Protein AF-A0A6C0LNZ7-F1 (afdb_monomer_lite)

Structure (mmCIF, N/CA/C/O backbone):
data_AF-A0A6C0LNZ7-F1
#
_entry.id   AF-A0A6C0LNZ7-F1
#
loop_
_atom_site.group_PDB
_atom_site.id
_atom_site.type_symbol
_atom_site.label_atom_id
_atom_site.label_alt_id
_atom_site.label_comp_id
_atom_site.label_asym_id
_atom_site.label_entity_id
_atom_site.label_seq_id
_atom_site.pdbx_PDB_ins_code
_atom_site.Cartn_x
_atom_site.Cartn_y
_atom_site.Cartn_z
_atom_site.occupancy
_atom_site.B_iso_or_equiv
_atom_site.auth_seq_id
_atom_site.auth_comp_id
_atom_site.auth_asym_id
_atom_site.auth_atom_id
_atom_site.pdbx_PDB_model_num
ATOM 1 N N . MET A 1 1 ? 29.860 2.635 16.851 1.00 40.69 1 MET A N 1
ATOM 2 C CA . MET A 1 1 ? 29.612 1.356 17.549 1.00 40.69 1 MET A CA 1
ATOM 3 C C . MET A 1 1 ? 29.656 0.264 16.497 1.00 40.69 1 MET A C 1
ATOM 5 O O . MET A 1 1 ? 28.764 0.202 15.663 1.00 40.69 1 MET A O 1
ATOM 9 N N . GLY A 1 2 ? 30.782 -0.449 16.428 1.00 38.72 2 GLY A N 1
ATOM 10 C CA . GLY A 1 2 ? 31.048 -1.457 15.403 1.00 38.72 2 GLY A CA 1
ATOM 11 C C . GLY A 1 2 ? 30.215 -2.707 15.650 1.00 38.72 2 GLY A C 1
ATOM 12 O O . GLY A 1 2 ? 30.191 -3.224 16.764 1.00 38.72 2 GLY A O 1
ATOM 13 N N . ASN A 1 3 ? 29.514 -3.162 14.616 1.00 45.47 3 ASN A N 1
ATOM 14 C CA . ASN A 1 3 ? 28.741 -4.391 14.662 1.00 45.47 3 ASN A CA 1
ATOM 15 C C . ASN A 1 3 ? 29.719 -5.554 14.463 1.00 45.47 3 ASN A C 1
ATOM 17 O O . ASN A 1 3 ? 30.291 -5.710 13.384 1.00 45.47 3 ASN A O 1
ATOM 21 N N . ALA A 1 4 ? 29.970 -6.319 15.523 1.00 42.69 4 ALA A N 1
ATOM 22 C CA . ALA A 1 4 ? 30.803 -7.508 15.460 1.00 42.69 4 ALA A CA 1
ATOM 23 C C . ALA A 1 4 ? 30.117 -8.537 14.552 1.00 42.69 4 ALA A C 1
ATOM 25 O O . ALA A 1 4 ? 29.087 -9.110 14.910 1.00 42.69 4 ALA A O 1
ATOM 26 N N . GLN A 1 5 ? 30.674 -8.764 13.360 1.00 42.78 5 GLN A N 1
ATOM 27 C CA . GLN A 1 5 ? 30.287 -9.903 12.541 1.00 42.78 5 GLN A CA 1
ATOM 28 C C . GLN A 1 5 ? 30.723 -11.175 13.270 1.00 42.78 5 GLN A C 1
ATOM 30 O O . GLN A 1 5 ? 31.896 -11.539 13.296 1.00 42.78 5 GLN A O 1
ATOM 35 N N . SER A 1 6 ? 29.752 -11.829 13.905 1.00 47.62 6 SER A N 1
ATOM 36 C CA . SER A 1 6 ? 29.885 -13.189 14.405 1.00 47.62 6 SER A CA 1
ATOM 37 C C . SER A 1 6 ? 30.147 -14.101 13.205 1.00 47.62 6 SER A C 1
ATOM 39 O O . SER A 1 6 ? 29.240 -14.424 12.438 1.00 47.62 6 SER A O 1
ATOM 41 N N . SER A 1 7 ? 31.419 -14.447 13.010 1.00 51.47 7 SER A N 1
ATOM 42 C CA . SER A 1 7 ? 31.885 -15.455 12.061 1.00 51.47 7 SER A CA 1
ATOM 43 C C . SER A 1 7 ? 31.286 -16.805 12.456 1.00 51.47 7 SER A C 1
ATOM 45 O O . SER A 1 7 ? 31.873 -17.552 13.240 1.00 51.47 7 SER A O 1
ATOM 47 N N . LYS A 1 8 ? 30.100 -17.120 11.930 1.00 55.56 8 LYS A N 1
ATOM 48 C CA . LYS A 1 8 ? 29.610 -18.497 11.898 1.00 55.56 8 LYS A CA 1
ATOM 49 C C . LYS A 1 8 ? 30.507 -19.271 10.941 1.00 55.56 8 LYS A C 1
ATOM 51 O O . LYS A 1 8 ? 30.540 -18.984 9.748 1.00 55.56 8 LYS A O 1
ATOM 56 N N . THR A 1 9 ? 31.260 -20.214 11.492 1.00 57.62 9 THR A N 1
ATOM 57 C CA . THR A 1 9 ? 32.083 -21.166 10.750 1.00 57.62 9 THR A CA 1
ATOM 58 C C . THR A 1 9 ? 31.209 -21.866 9.708 1.00 57.62 9 THR A C 1
ATOM 60 O O . THR A 1 9 ? 30.176 -22.433 10.064 1.00 57.62 9 THR A O 1
ATOM 63 N N . ALA A 1 10 ? 31.592 -21.757 8.432 1.00 53.91 10 ALA A N 1
ATOM 64 C CA . ALA A 1 10 ? 30.854 -22.303 7.297 1.00 53.91 10 ALA A CA 1
ATOM 65 C C . ALA A 1 10 ? 30.618 -23.806 7.489 1.00 53.91 10 ALA A C 1
ATOM 67 O O . ALA A 1 10 ? 31.555 -24.564 7.762 1.00 53.91 10 ALA A O 1
ATOM 68 N N . ALA A 1 11 ? 29.360 -24.226 7.387 1.00 61.03 11 ALA A N 1
ATOM 69 C CA . ALA A 1 11 ? 29.011 -25.634 7.466 1.00 61.03 11 ALA A CA 1
ATOM 70 C C . ALA A 1 11 ? 29.403 -26.318 6.147 1.00 61.03 11 ALA A C 1
ATOM 72 O O . ALA A 1 11 ? 29.347 -25.716 5.074 1.00 61.03 11 ALA A O 1
ATOM 73 N N . SER A 1 12 ? 29.813 -27.586 6.227 1.00 56.28 12 SER A N 1
ATOM 74 C CA . SER A 1 12 ? 30.133 -28.420 5.063 1.00 56.28 12 SER A CA 1
ATOM 75 C C . SER A 1 12 ? 28.929 -28.459 4.109 1.00 56.28 12 SER A C 1
ATOM 77 O O . SER A 1 12 ? 27.919 -29.088 4.420 1.00 56.28 12 SER A O 1
ATOM 79 N N . GLY A 1 13 ? 29.006 -27.717 2.999 1.00 68.94 13 GLY A N 1
ATOM 80 C CA . GLY A 1 13 ? 27.891 -27.480 2.070 1.00 68.94 13 GLY A CA 1
ATOM 81 C C . GLY A 1 13 ? 27.729 -26.024 1.608 1.00 68.94 13 GLY A C 1
ATOM 82 O O . GLY A 1 13 ? 26.942 -25.757 0.701 1.00 68.94 13 GLY A O 1
ATOM 83 N N . ASP A 1 14 ? 28.472 -25.080 2.187 1.00 70.06 14 ASP A N 1
ATOM 84 C CA . ASP A 1 14 ? 28.453 -23.682 1.752 1.00 70.06 14 ASP A CA 1
ATOM 85 C C . ASP A 1 14 ? 29.252 -23.471 0.457 1.00 70.06 14 ASP A C 1
ATOM 87 O O . ASP A 1 14 ? 30.480 -23.568 0.429 1.00 70.06 14 ASP A O 1
ATOM 91 N N . ILE A 1 15 ? 28.549 -23.140 -0.631 1.00 76.19 15 ILE A N 1
ATOM 92 C CA . ILE A 1 15 ? 29.175 -22.674 -1.871 1.00 76.19 15 ILE A CA 1
ATOM 93 C C . ILE A 1 15 ? 29.462 -21.180 -1.704 1.00 76.19 15 ILE A C 1
ATOM 95 O O . ILE A 1 15 ? 28.544 -20.364 -1.587 1.00 76.19 15 ILE A O 1
ATOM 99 N N . VAL A 1 16 ? 30.747 -20.827 -1.686 1.00 78.06 16 VAL A N 1
ATOM 100 C CA . VAL A 1 16 ? 31.218 -19.441 -1.603 1.00 78.06 16 VAL A CA 1
ATOM 101 C C . VAL A 1 16 ? 31.844 -19.053 -2.938 1.00 78.06 16 VAL A C 1
ATOM 103 O O . VAL A 1 16 ? 32.860 -19.618 -3.337 1.00 78.06 16 VAL A O 1
ATOM 106 N N . ILE A 1 17 ? 31.254 -18.076 -3.627 1.00 78.38 17 ILE A N 1
ATOM 107 C CA . ILE A 1 17 ? 31.792 -17.517 -4.876 1.00 78.38 17 ILE A CA 1
ATOM 108 C C . ILE A 1 17 ? 32.116 -16.048 -4.614 1.00 78.38 17 ILE A C 1
ATOM 110 O O . ILE A 1 17 ? 31.263 -15.300 -4.144 1.00 78.38 17 ILE A O 1
ATOM 114 N N . LEU A 1 18 ? 33.361 -15.638 -4.883 1.00 80.12 18 LEU A N 1
ATOM 115 C CA . LEU A 1 18 ? 33.844 -14.262 -4.671 1.00 80.12 18 LEU A CA 1
ATOM 116 C C . LEU A 1 18 ? 33.610 -13.728 -3.240 1.00 80.12 18 LEU A C 1
ATOM 118 O O . LEU A 1 18 ? 33.331 -12.550 -3.042 1.00 80.12 18 LEU A O 1
ATOM 122 N N . GLY A 1 19 ? 33.710 -14.601 -2.232 1.00 75.94 19 GLY A N 1
ATOM 123 C CA . GLY A 1 19 ? 33.512 -14.234 -0.824 1.00 75.94 19 GLY A CA 1
ATOM 124 C C . GLY A 1 19 ? 32.047 -14.089 -0.395 1.00 75.94 19 GLY A C 1
ATOM 125 O O . GLY A 1 19 ? 31.790 -13.728 0.751 1.00 75.94 19 GLY A O 1
ATOM 126 N N . VAL A 1 20 ? 31.088 -14.397 -1.274 1.00 78.44 20 VAL A N 1
ATOM 127 C CA . VAL A 1 20 ? 29.653 -14.394 -0.963 1.00 78.44 20 VAL A CA 1
ATOM 128 C C . VAL A 1 20 ? 29.173 -15.827 -0.750 1.00 78.44 20 VAL A C 1
ATOM 130 O O . VAL A 1 20 ? 29.345 -16.676 -1.624 1.00 78.44 20 VAL A O 1
ATOM 133 N N . ASN A 1 21 ? 28.555 -16.101 0.402 1.00 82.31 21 ASN A N 1
ATOM 134 C CA . ASN A 1 21 ? 27.925 -17.390 0.689 1.00 82.31 21 ASN A CA 1
ATOM 135 C C . ASN A 1 21 ? 26.539 -17.450 0.025 1.00 82.31 21 ASN A C 1
ATOM 137 O O . ASN A 1 21 ? 25.606 -16.785 0.487 1.00 82.31 21 ASN A O 1
ATOM 141 N N . LEU A 1 22 ? 26.398 -18.266 -1.027 1.00 81.44 22 LEU A N 1
ATOM 142 C CA . LEU A 1 22 ? 25.166 -18.365 -1.818 1.00 81.44 22 LEU A CA 1
ATOM 143 C C . LEU A 1 22 ? 23.956 -18.880 -1.022 1.00 81.44 22 LEU A C 1
ATOM 145 O O . LEU A 1 22 ? 22.824 -18.555 -1.375 1.00 81.44 22 LEU A O 1
ATOM 149 N N . ASN A 1 23 ? 24.156 -19.618 0.071 1.00 79.50 23 ASN A N 1
ATOM 150 C CA . ASN A 1 23 ? 23.053 -20.107 0.907 1.00 79.50 23 ASN A CA 1
ATOM 151 C C . ASN A 1 23 ? 22.395 -18.986 1.728 1.00 79.50 23 ASN A C 1
ATOM 153 O O . ASN A 1 23 ? 21.259 -19.126 2.172 1.00 79.50 23 ASN A O 1
ATOM 157 N N . THR A 1 24 ? 23.094 -17.864 1.922 1.00 83.06 24 THR A N 1
ATOM 158 C CA . THR A 1 24 ? 22.599 -16.712 2.701 1.00 83.06 24 THR A CA 1
ATOM 159 C C . THR A 1 24 ? 22.024 -15.591 1.837 1.00 83.06 24 THR A C 1
ATOM 161 O O . THR A 1 24 ? 21.498 -14.607 2.359 1.00 83.06 24 THR A O 1
ATOM 164 N N . VAL A 1 25 ? 22.119 -15.721 0.512 1.00 82.88 25 VAL A N 1
ATOM 165 C CA . VAL A 1 25 ? 21.685 -14.689 -0.430 1.00 82.88 25 VAL A CA 1
ATOM 166 C C . VAL A 1 25 ? 20.170 -14.730 -0.605 1.00 82.88 25 VAL A C 1
ATOM 168 O O . VAL A 1 25 ? 19.572 -15.777 -0.842 1.00 82.88 25 VAL A O 1
ATOM 171 N N . ASN A 1 26 ? 19.536 -13.558 -0.563 1.00 88.56 26 ASN A N 1
ATOM 172 C CA . ASN A 1 26 ? 18.144 -13.422 -0.966 1.00 88.56 26 ASN A CA 1
ATOM 173 C C . ASN A 1 26 ? 18.042 -13.467 -2.502 1.00 88.56 26 ASN A C 1
ATOM 175 O O . ASN A 1 26 ? 18.251 -12.460 -3.180 1.00 88.56 26 ASN A O 1
ATOM 179 N N . TYR A 1 27 ? 17.711 -14.633 -3.057 1.00 89.50 27 TYR A N 1
ATOM 180 C CA . TYR A 1 27 ? 17.596 -14.830 -4.507 1.00 89.50 27 TYR A CA 1
ATOM 181 C C . TYR A 1 27 ? 16.551 -13.924 -5.177 1.00 89.50 27 TYR A C 1
ATOM 183 O O . TYR A 1 27 ? 16.747 -13.528 -6.326 1.00 89.50 27 TYR A O 1
ATOM 191 N N . TRP A 1 28 ? 15.491 -13.520 -4.467 1.00 92.00 28 TRP A N 1
ATOM 192 C CA . TRP A 1 28 ? 14.518 -12.554 -4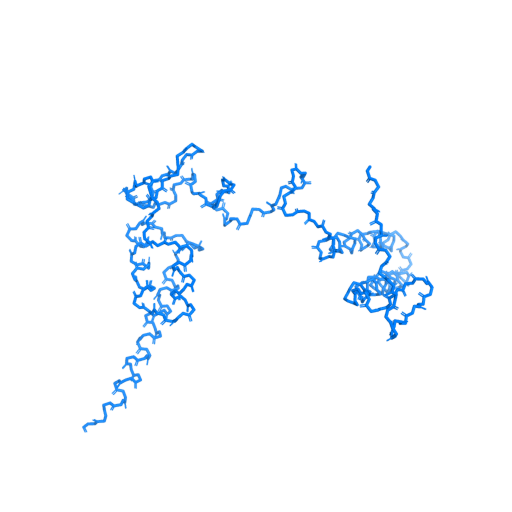.992 1.00 92.00 28 TRP A CA 1
ATOM 193 C C . TRP A 1 28 ? 15.137 -11.178 -5.225 1.00 92.00 28 TRP A C 1
ATOM 195 O O . TRP A 1 28 ? 14.828 -10.520 -6.218 1.00 92.00 28 TRP A O 1
ATOM 205 N N . TYR A 1 29 ? 16.053 -10.764 -4.350 1.00 88.69 29 TYR A N 1
ATOM 206 C CA . TYR A 1 29 ? 16.791 -9.516 -4.518 1.00 88.69 29 TYR A CA 1
ATOM 207 C C . TYR A 1 29 ? 17.762 -9.588 -5.705 1.00 88.69 29 TYR A C 1
ATOM 209 O O . TYR A 1 29 ? 17.849 -8.650 -6.495 1.00 88.69 29 TYR A O 1
ATOM 217 N N . VAL A 1 30 ? 18.443 -10.723 -5.890 1.00 91.25 30 VAL A N 1
ATOM 218 C CA . VAL A 1 30 ? 19.316 -10.939 -7.058 1.00 91.25 30 VAL A CA 1
ATOM 219 C C . VAL A 1 30 ? 18.512 -10.874 -8.356 1.00 91.25 30 VAL A C 1
ATOM 221 O O . VAL A 1 30 ? 18.897 -10.161 -9.284 1.00 91.25 30 VAL A O 1
ATOM 224 N N . PHE A 1 31 ? 17.368 -11.560 -8.409 1.00 95.19 31 PHE A N 1
ATOM 225 C CA . PHE A 1 31 ? 16.460 -11.497 -9.552 1.00 95.19 31 PHE A CA 1
ATOM 226 C C . PHE A 1 31 ? 16.001 -10.059 -9.832 1.00 95.19 31 PHE A C 1
ATOM 228 O O . PHE A 1 31 ? 16.030 -9.619 -10.980 1.00 95.19 31 PHE A O 1
ATOM 235 N N . TYR A 1 32 ? 15.652 -9.302 -8.788 1.00 95.38 32 TYR A N 1
ATOM 236 C CA . TYR A 1 32 ? 15.265 -7.897 -8.907 1.00 95.38 32 TYR A CA 1
ATOM 237 C C . TYR A 1 32 ? 16.365 -7.019 -9.523 1.00 95.38 32 TYR A C 1
ATOM 239 O O . TYR A 1 32 ? 16.072 -6.191 -10.389 1.00 95.38 32 TYR A O 1
ATOM 247 N N . ILE A 1 33 ? 17.630 -7.206 -9.127 1.00 94.12 33 ILE A N 1
ATOM 248 C CA . ILE A 1 33 ? 18.767 -6.475 -9.711 1.00 94.12 33 ILE A CA 1
ATOM 249 C C . ILE A 1 33 ? 18.902 -6.799 -11.202 1.00 94.12 33 ILE A C 1
ATOM 251 O O . ILE A 1 33 ? 19.003 -5.884 -12.021 1.00 94.12 33 ILE A O 1
ATOM 255 N N . LEU A 1 34 ? 18.871 -8.083 -11.566 1.00 96.69 34 LEU A N 1
ATOM 256 C CA . LEU A 1 34 ? 18.984 -8.508 -12.965 1.00 96.69 34 LEU A CA 1
ATOM 257 C C . LEU A 1 34 ? 17.832 -7.958 -13.813 1.00 96.69 34 LEU A C 1
ATOM 259 O O . LEU A 1 34 ? 18.061 -7.433 -14.903 1.00 96.69 34 LEU A O 1
ATOM 263 N N . PHE A 1 35 ? 16.610 -8.011 -13.285 1.00 96.62 35 PHE A N 1
ATOM 264 C CA . PHE A 1 35 ? 15.432 -7.430 -13.918 1.00 96.62 35 PHE A CA 1
ATOM 265 C C . PHE A 1 35 ? 15.567 -5.911 -14.094 1.00 96.62 35 PHE A C 1
ATOM 267 O O . PHE A 1 35 ? 15.306 -5.393 -15.177 1.00 96.62 35 PHE A O 1
ATOM 274 N N . SER A 1 36 ? 16.043 -5.198 -13.071 1.00 96.88 36 SER A N 1
ATOM 275 C CA . SER A 1 36 ? 16.254 -3.746 -13.129 1.00 96.88 36 SER A CA 1
ATOM 276 C C . SER A 1 36 ? 17.259 -3.361 -14.219 1.00 96.88 36 SER A C 1
ATOM 278 O O . SER A 1 36 ? 17.003 -2.437 -14.992 1.00 96.88 36 SER A O 1
ATOM 280 N N . ILE A 1 37 ? 18.371 -4.100 -14.334 1.00 96.00 37 ILE A N 1
ATOM 281 C CA . ILE A 1 37 ? 19.364 -3.907 -15.403 1.00 96.00 37 ILE A CA 1
ATOM 282 C C . ILE A 1 37 ? 18.724 -4.155 -16.771 1.00 96.00 37 ILE A C 1
ATOM 284 O O . ILE A 1 37 ? 18.892 -3.339 -17.676 1.00 96.00 37 ILE A O 1
ATOM 288 N N . ALA A 1 38 ? 17.963 -5.244 -16.920 1.00 97.50 38 ALA A N 1
ATOM 289 C CA . ALA A 1 38 ? 17.300 -5.581 -18.176 1.00 97.50 38 ALA A CA 1
ATOM 290 C C . ALA A 1 38 ? 16.292 -4.504 -18.609 1.00 97.50 38 ALA A C 1
ATOM 292 O O . ALA A 1 38 ? 16.264 -4.137 -19.783 1.00 97.50 38 ALA A O 1
ATOM 293 N N . VAL A 1 39 ? 15.509 -3.950 -17.678 1.00 97.25 39 VAL A N 1
ATOM 294 C CA . VAL A 1 39 ? 14.552 -2.872 -17.971 1.00 97.25 39 VAL A CA 1
ATOM 295 C C . VAL A 1 39 ? 15.273 -1.594 -18.393 1.00 97.25 39 VAL A C 1
ATOM 297 O O . VAL A 1 39 ? 14.949 -1.031 -19.438 1.00 97.25 39 VAL A O 1
ATOM 300 N N . VAL A 1 40 ? 16.272 -1.145 -17.626 1.00 97.31 40 VAL A N 1
ATOM 301 C CA . VAL A 1 40 ? 16.988 0.104 -17.929 1.00 97.31 40 VAL A CA 1
ATOM 302 C C . VAL A 1 40 ? 17.766 -0.023 -19.238 1.00 97.31 40 VAL A C 1
ATOM 304 O O . VAL A 1 40 ? 17.634 0.841 -20.107 1.00 97.31 40 VAL A O 1
ATOM 307 N N . ALA A 1 41 ? 18.538 -1.096 -19.419 1.00 96.12 41 ALA A N 1
ATOM 308 C CA . ALA A 1 41 ? 19.332 -1.309 -20.627 1.00 96.12 41 ALA A CA 1
ATOM 309 C C . ALA A 1 41 ? 18.448 -1.587 -21.850 1.00 96.12 41 ALA A C 1
ATOM 311 O O . ALA A 1 41 ? 18.660 -0.988 -22.902 1.00 96.12 41 ALA A O 1
ATOM 312 N N . GLY A 1 42 ? 17.430 -2.440 -21.709 1.00 95.12 42 GLY A N 1
ATOM 313 C CA . GLY A 1 42 ? 16.510 -2.796 -22.789 1.00 95.12 42 GLY A CA 1
ATOM 314 C C . GLY A 1 42 ? 15.678 -1.606 -23.262 1.00 95.12 42 GLY A C 1
ATOM 315 O O . GLY A 1 42 ? 15.617 -1.331 -24.462 1.00 95.12 42 GLY A O 1
ATOM 316 N N . GLY A 1 43 ? 15.107 -0.838 -22.331 1.00 94.06 43 GLY A N 1
ATOM 317 C CA . GLY A 1 43 ? 14.377 0.381 -22.670 1.00 94.06 43 GLY A CA 1
ATOM 318 C C . GLY A 1 43 ? 15.281 1.454 -23.277 1.00 94.06 43 GLY A C 1
ATOM 319 O O . GLY A 1 43 ? 14.921 2.068 -24.282 1.00 94.06 43 GLY A O 1
ATOM 320 N N . SER A 1 44 ? 16.498 1.623 -22.743 1.00 94.94 44 SER A N 1
ATOM 321 C CA . SER A 1 44 ? 17.471 2.571 -23.300 1.00 94.94 44 SER A CA 1
ATOM 322 C C . SER A 1 44 ? 17.912 2.180 -24.711 1.00 94.94 44 SER A C 1
ATOM 324 O O . SER A 1 44 ? 18.002 3.050 -25.574 1.00 94.94 44 SER A O 1
ATOM 326 N N . TYR A 1 45 ? 18.132 0.888 -24.976 1.00 94.31 45 TYR A N 1
ATOM 327 C CA . TYR A 1 45 ? 18.480 0.377 -26.304 1.00 94.31 45 TYR A CA 1
ATOM 328 C C . TYR A 1 45 ? 17.359 0.631 -27.319 1.00 94.31 45 TYR A C 1
ATOM 330 O O . TYR A 1 45 ? 17.616 1.144 -28.410 1.00 94.31 45 TYR A O 1
ATOM 338 N N . SER A 1 46 ? 16.105 0.366 -26.935 1.00 93.31 46 SER A N 1
ATOM 339 C CA . SER A 1 46 ? 14.943 0.636 -27.789 1.00 93.31 46 SER A CA 1
ATOM 340 C C . SER A 1 46 ? 14.764 2.125 -28.108 1.00 93.31 46 SER A C 1
ATOM 342 O O . SER A 1 46 ? 14.233 2.456 -29.164 1.00 93.31 46 SER A O 1
ATOM 344 N N . LEU A 1 47 ? 15.175 3.026 -27.211 1.00 91.69 47 LEU A N 1
ATOM 345 C CA . LEU A 1 47 ? 15.088 4.478 -27.412 1.00 91.69 47 LEU A CA 1
ATOM 346 C C . LEU A 1 47 ? 16.295 5.041 -28.169 1.00 91.69 47 LEU A C 1
ATOM 348 O O . LEU A 1 47 ? 16.161 6.015 -28.909 1.00 91.69 47 LEU A O 1
ATOM 352 N N . TYR A 1 48 ? 17.468 4.428 -28.013 1.00 89.19 48 TYR A N 1
ATOM 353 C CA . TYR A 1 48 ? 18.686 4.829 -28.711 1.00 89.19 48 TYR A CA 1
ATOM 354 C C . TYR A 1 48 ? 18.542 4.718 -30.236 1.00 89.19 48 TYR A C 1
ATOM 356 O O . TYR A 1 48 ? 19.000 5.605 -30.957 1.00 89.19 48 TYR A O 1
ATOM 364 N N . SER A 1 49 ? 17.823 3.703 -30.733 1.00 83.56 49 SER A N 1
ATOM 365 C CA . SER A 1 49 ? 17.555 3.545 -32.172 1.00 83.56 49 SER A CA 1
ATOM 366 C C . SER A 1 49 ? 16.742 4.698 -32.779 1.00 83.56 49 SER A C 1
ATOM 368 O O . SER A 1 49 ? 16.790 4.916 -33.986 1.00 83.56 49 SER A O 1
ATOM 370 N N . SER A 1 50 ? 16.040 5.480 -31.953 1.00 79.69 50 SER A N 1
ATOM 371 C CA . SER A 1 50 ? 15.177 6.585 -32.391 1.00 79.69 50 SER A CA 1
ATOM 372 C C . SER A 1 50 ? 15.915 7.925 -32.569 1.00 79.69 50 SER A C 1
ATOM 374 O O . SER A 1 50 ? 15.265 8.957 -32.718 1.00 79.69 50 SER A O 1
ATOM 376 N N . ALA A 1 51 ? 17.256 7.941 -32.518 1.00 79.06 51 ALA A N 1
ATOM 377 C CA . ALA A 1 51 ? 18.136 9.112 -32.699 1.00 79.06 51 ALA A CA 1
ATOM 378 C C . ALA A 1 51 ? 17.895 10.314 -31.753 1.00 79.06 51 ALA A C 1
ATOM 380 O O . ALA A 1 51 ? 18.535 11.357 -31.878 1.00 79.06 51 ALA A O 1
ATOM 381 N N . THR A 1 52 ? 17.020 10.185 -30.755 1.00 85.75 52 THR A N 1
ATOM 382 C CA . THR A 1 52 ? 16.732 11.242 -29.778 1.00 85.75 52 THR A CA 1
ATOM 383 C C . THR A 1 52 ? 17.472 10.993 -28.466 1.00 85.75 52 THR A C 1
ATOM 385 O O . THR A 1 52 ? 16.880 10.515 -27.497 1.00 85.75 52 THR A O 1
ATOM 388 N N . LEU A 1 53 ? 18.758 11.357 -28.418 1.00 90.38 53 LEU A N 1
ATOM 389 C CA . LEU A 1 53 ? 19.637 11.156 -27.253 1.00 90.38 53 LEU A CA 1
ATOM 390 C C . LEU A 1 53 ? 19.022 11.677 -25.937 1.00 90.38 53 LEU A C 1
ATOM 392 O O . LEU A 1 53 ? 19.083 11.008 -24.907 1.00 90.38 53 LEU A O 1
ATOM 396 N N . GLY A 1 54 ? 18.372 12.846 -25.980 1.00 91.56 54 GLY A N 1
ATOM 397 C CA . GLY A 1 54 ? 17.758 13.460 -24.798 1.00 91.56 54 GLY A CA 1
ATOM 398 C C . GLY A 1 54 ? 16.669 12.596 -24.150 1.00 91.56 54 GLY A C 1
ATOM 399 O O . GLY A 1 54 ? 16.612 12.501 -22.927 1.00 91.56 54 GLY A O 1
ATOM 400 N N . LYS A 1 55 ? 15.847 11.902 -24.950 1.00 92.00 55 LYS A N 1
ATOM 401 C CA . LYS A 1 55 ? 14.785 11.025 -24.425 1.00 92.00 55 LYS A CA 1
ATOM 402 C C . LYS A 1 55 ? 15.369 9.791 -23.742 1.00 92.00 55 LYS A C 1
ATOM 404 O O . LYS A 1 55 ? 14.883 9.404 -22.683 1.00 92.00 55 LYS A O 1
ATOM 409 N N . THR A 1 56 ? 16.428 9.216 -24.309 1.00 94.19 56 THR A N 1
ATOM 410 C CA . THR A 1 56 ? 17.118 8.055 -23.733 1.00 94.19 56 THR A CA 1
ATOM 411 C C . THR A 1 56 ? 17.726 8.385 -22.373 1.00 94.19 56 THR A C 1
ATOM 413 O O . THR A 1 56 ? 17.569 7.606 -21.438 1.00 94.19 56 THR A O 1
ATOM 416 N N . ILE A 1 57 ? 18.357 9.557 -22.227 1.00 94.69 57 ILE A N 1
ATOM 417 C CA . ILE A 1 57 ? 18.953 9.988 -20.950 1.00 94.69 57 ILE A CA 1
ATOM 418 C C . ILE A 1 57 ? 17.871 10.185 -19.883 1.00 94.69 57 ILE A C 1
ATOM 420 O O . ILE A 1 57 ? 17.994 9.654 -18.779 1.00 94.69 57 ILE A O 1
ATOM 424 N N . ILE A 1 58 ? 16.793 10.906 -20.214 1.00 96.19 58 ILE A N 1
ATOM 425 C CA . ILE A 1 58 ? 15.680 11.146 -19.282 1.00 96.19 58 ILE A CA 1
ATOM 426 C C . ILE A 1 58 ? 15.044 9.818 -18.853 1.00 96.19 58 ILE A C 1
ATOM 428 O O . ILE A 1 58 ? 14.797 9.611 -17.664 1.00 96.19 58 ILE A O 1
ATOM 432 N N . TYR A 1 59 ? 14.834 8.898 -19.799 1.00 96.00 59 TYR A N 1
ATOM 433 C CA . TYR A 1 59 ? 14.322 7.563 -19.507 1.00 96.00 59 TYR A CA 1
ATOM 434 C C . TYR A 1 59 ? 15.252 6.781 -18.575 1.00 96.00 59 TYR A C 1
ATOM 436 O O . TYR A 1 59 ? 14.792 6.268 -17.559 1.00 96.00 59 TYR A O 1
ATOM 444 N N . ALA A 1 60 ? 16.550 6.710 -18.882 1.00 95.94 60 ALA A N 1
ATOM 445 C CA . ALA A 1 60 ? 17.508 5.930 -18.104 1.00 95.94 60 ALA A CA 1
ATOM 446 C C . ALA A 1 60 ? 17.595 6.419 -16.650 1.00 95.94 60 ALA A C 1
ATOM 448 O O . ALA A 1 60 ? 17.571 5.604 -15.724 1.00 95.94 60 ALA A O 1
ATOM 449 N N . VAL A 1 61 ? 17.632 7.740 -16.438 1.00 96.94 61 VAL A N 1
ATOM 450 C CA . VAL A 1 61 ? 17.639 8.340 -15.094 1.00 96.94 61 VAL A CA 1
ATOM 451 C C . VAL A 1 61 ? 16.317 8.069 -14.372 1.00 96.94 61 VAL A C 1
ATOM 453 O O . VAL A 1 61 ? 16.330 7.589 -13.239 1.00 96.94 61 VAL A O 1
ATOM 456 N N . GLY A 1 62 ? 15.178 8.314 -15.025 1.00 96.88 62 GLY A N 1
ATOM 457 C CA . GLY A 1 62 ? 13.856 8.108 -14.427 1.00 96.88 62 GLY A CA 1
ATOM 458 C C . GLY A 1 62 ? 13.596 6.649 -14.048 1.00 96.88 62 GLY A C 1
ATOM 459 O O . GLY A 1 62 ? 13.209 6.362 -12.917 1.00 96.88 62 GLY A O 1
ATOM 460 N N . ALA A 1 63 ? 13.878 5.716 -14.958 1.00 96.94 63 ALA A N 1
ATOM 461 C CA . ALA A 1 63 ? 13.735 4.284 -14.713 1.00 96.94 63 ALA A CA 1
ATOM 462 C C . ALA A 1 63 ? 14.662 3.808 -13.584 1.00 96.94 63 ALA A C 1
ATOM 464 O O . ALA A 1 63 ? 14.225 3.052 -12.717 1.00 96.94 63 ALA A O 1
ATOM 465 N N . SER A 1 64 ? 15.906 4.298 -13.535 1.00 95.38 64 SER A N 1
ATOM 466 C CA . SER A 1 64 ? 16.841 3.969 -12.451 1.00 95.38 64 SER A CA 1
ATOM 467 C C . SER A 1 64 ? 16.330 4.453 -11.092 1.00 95.38 64 SER A C 1
ATOM 469 O O . SER A 1 64 ? 16.357 3.690 -10.130 1.00 95.38 64 SER A O 1
ATOM 471 N N . LEU A 1 65 ? 15.810 5.684 -11.003 1.00 95.62 65 LEU A N 1
ATOM 472 C CA . LEU A 1 65 ? 15.244 6.215 -9.756 1.00 95.62 65 LEU A CA 1
ATOM 473 C C . LEU A 1 65 ? 14.039 5.399 -9.276 1.00 95.62 65 LEU A C 1
ATOM 475 O O . LEU A 1 65 ? 13.953 5.082 -8.090 1.00 95.62 65 LEU A O 1
ATOM 479 N N . VAL A 1 66 ? 13.143 5.014 -10.190 1.00 96.50 66 VAL A N 1
ATOM 480 C CA . VAL A 1 66 ? 11.990 4.158 -9.874 1.00 96.50 66 VAL A CA 1
ATOM 481 C C . VAL A 1 66 ? 12.454 2.794 -9.352 1.00 96.50 66 VAL A C 1
ATOM 483 O O . VAL A 1 66 ? 11.991 2.357 -8.298 1.00 96.50 66 VAL A O 1
ATOM 486 N N . MET A 1 67 ? 13.415 2.149 -10.022 1.00 96.19 67 MET A N 1
ATOM 487 C CA . MET A 1 67 ? 13.950 0.854 -9.578 1.00 96.19 67 MET A CA 1
ATOM 488 C C . MET A 1 67 ? 14.697 0.956 -8.240 1.00 96.19 67 MET A C 1
ATOM 490 O O . MET A 1 67 ? 14.597 0.063 -7.400 1.00 96.19 67 MET A O 1
ATOM 494 N N . VAL A 1 68 ? 15.409 2.048 -7.969 1.00 91.25 68 VAL A N 1
ATOM 495 C CA . VAL A 1 68 ? 16.035 2.255 -6.653 1.00 91.25 68 VAL A CA 1
ATOM 496 C C . VAL A 1 68 ? 14.967 2.424 -5.568 1.00 91.25 68 VAL A C 1
ATOM 498 O O . VAL A 1 68 ? 15.044 1.774 -4.525 1.00 91.25 68 VAL A O 1
ATOM 501 N N . PHE A 1 69 ? 13.936 3.235 -5.821 1.00 90.88 69 PHE A N 1
ATOM 502 C CA . PHE A 1 69 ? 12.850 3.474 -4.871 1.00 90.88 69 PHE A CA 1
ATOM 503 C C . PHE A 1 69 ? 12.102 2.187 -4.498 1.00 90.88 69 PHE A C 1
ATOM 505 O O . PHE A 1 69 ? 11.989 1.858 -3.314 1.00 90.88 69 PHE A O 1
ATOM 512 N N . PHE A 1 70 ? 11.641 1.420 -5.490 1.00 90.81 70 PHE A N 1
ATOM 513 C CA . PHE A 1 70 ? 10.933 0.161 -5.231 1.00 90.81 70 PHE A CA 1
ATOM 514 C C . PHE A 1 70 ? 11.850 -0.919 -4.643 1.00 90.81 70 PHE A C 1
ATOM 516 O O . PHE A 1 70 ? 11.412 -1.693 -3.790 1.00 90.81 70 PHE A O 1
ATOM 523 N N . GLY A 1 71 ? 13.138 -0.914 -4.996 1.00 90.81 71 GLY A N 1
ATOM 524 C CA . GLY A 1 71 ? 14.133 -1.809 -4.409 1.00 90.81 71 GLY A CA 1
ATOM 525 C C . GLY A 1 71 ? 14.281 -1.584 -2.905 1.00 90.81 71 GLY A C 1
ATOM 526 O O . GLY A 1 71 ? 14.194 -2.532 -2.125 1.00 90.81 71 GLY A O 1
ATOM 527 N N . MET A 1 72 ? 14.407 -0.323 -2.479 1.00 84.69 72 MET A N 1
ATOM 528 C CA . MET A 1 72 ? 14.419 0.036 -1.056 1.00 84.69 72 MET A CA 1
ATOM 529 C C . MET A 1 72 ? 13.089 -0.291 -0.369 1.00 84.69 72 MET A C 1
ATOM 531 O O . MET A 1 72 ? 13.086 -0.734 0.775 1.00 84.69 72 MET A O 1
ATOM 535 N N . ARG A 1 73 ? 11.954 -0.114 -1.055 1.00 84.06 73 ARG A N 1
ATOM 536 C CA . ARG A 1 73 ? 10.623 -0.390 -0.494 1.00 84.06 73 ARG A CA 1
ATOM 537 C C . ARG A 1 73 ? 10.368 -1.872 -0.209 1.00 84.06 73 ARG A C 1
ATOM 539 O O . ARG A 1 73 ? 9.627 -2.169 0.733 1.00 84.06 73 ARG A O 1
ATOM 546 N N . TRP A 1 74 ? 10.902 -2.771 -1.034 1.00 86.38 74 TRP A N 1
ATOM 547 C CA . TRP A 1 74 ? 10.668 -4.217 -0.922 1.00 86.38 74 TRP A CA 1
ATOM 548 C C . TRP A 1 74 ? 11.781 -4.969 -0.201 1.00 86.38 74 TRP A C 1
ATOM 550 O O . TRP A 1 74 ? 11.491 -5.906 0.537 1.00 86.38 74 TRP A O 1
ATOM 560 N N . PHE A 1 75 ? 13.035 -4.571 -0.407 1.00 87.81 75 PHE A N 1
ATOM 561 C CA . PHE A 1 75 ? 14.203 -5.279 0.127 1.00 87.81 75 PHE A CA 1
ATOM 562 C C . PHE A 1 75 ? 14.995 -4.451 1.140 1.00 87.81 75 PHE A C 1
ATOM 564 O O . PHE A 1 75 ? 15.898 -4.974 1.792 1.00 87.81 75 PHE A O 1
ATOM 571 N N . GLY A 1 76 ? 14.683 -3.161 1.276 1.00 78.81 76 GLY A N 1
ATOM 572 C CA . GLY A 1 76 ? 15.287 -2.312 2.289 1.00 78.81 76 GLY A CA 1
ATOM 573 C C . GLY A 1 76 ? 14.780 -2.675 3.677 1.00 78.81 76 GLY A C 1
ATOM 574 O O . GLY A 1 76 ? 13.605 -2.975 3.884 1.00 78.81 76 GLY A O 1
ATOM 575 N N . ASN A 1 77 ? 15.683 -2.608 4.648 1.00 73.75 77 ASN A N 1
ATOM 576 C CA . ASN A 1 77 ? 15.351 -2.784 6.052 1.00 73.75 77 ASN A CA 1
ATOM 577 C C . ASN A 1 77 ? 14.772 -1.462 6.580 1.00 73.75 77 ASN A C 1
ATOM 579 O O . ASN A 1 77 ? 15.450 -0.701 7.271 1.00 73.75 77 ASN A O 1
ATOM 583 N N . ILE A 1 78 ? 13.557 -1.126 6.133 1.00 63.22 78 ILE A N 1
ATOM 584 C CA . ILE A 1 78 ? 12.868 0.097 6.547 1.00 63.22 78 ILE A CA 1
ATOM 585 C C . ILE A 1 78 ? 12.411 -0.118 7.993 1.00 63.22 78 ILE A C 1
ATOM 587 O O . ILE A 1 78 ? 11.615 -1.025 8.239 1.00 63.22 78 ILE A O 1
ATOM 591 N N . PRO A 1 79 ? 12.892 0.683 8.960 1.00 62.53 79 PRO A N 1
ATOM 592 C CA . PRO A 1 79 ? 12.442 0.573 10.338 1.00 62.53 79 PRO A CA 1
ATOM 593 C C . PRO A 1 79 ? 10.924 0.767 10.402 1.00 62.53 79 PRO A C 1
ATOM 595 O O . PRO A 1 79 ? 10.417 1.785 9.934 1.00 62.53 79 PRO A O 1
ATOM 598 N N . GLU A 1 80 ? 10.201 -0.159 11.038 1.00 57.81 80 GLU A N 1
ATOM 599 C CA . GLU A 1 80 ? 8.748 -0.035 11.272 1.00 57.81 80 GLU A CA 1
ATOM 600 C C . GLU A 1 80 ? 8.387 1.227 12.077 1.00 57.81 80 GLU A C 1
ATOM 602 O O . GLU A 1 80 ? 7.251 1.697 12.058 1.00 57.81 80 GLU A O 1
ATOM 607 N N . LYS A 1 81 ? 9.374 1.804 12.774 1.00 53.09 81 LYS A N 1
ATOM 608 C CA . LYS A 1 81 ? 9.292 3.091 13.462 1.00 53.09 81 LYS A CA 1
ATOM 609 C C . LYS A 1 81 ? 10.426 3.987 12.991 1.00 53.09 81 LYS A C 1
ATOM 611 O O . LYS A 1 81 ? 11.514 3.998 13.560 1.00 53.09 81 LYS A O 1
ATOM 616 N N . SER A 1 82 ? 10.162 4.740 11.936 1.00 48.06 82 SER A N 1
ATOM 617 C CA . SER A 1 82 ? 11.009 5.843 11.506 1.00 48.06 82 SER A CA 1
ATOM 618 C C . SER A 1 82 ? 10.369 7.153 11.966 1.00 48.06 82 SER A C 1
ATOM 620 O O . SER A 1 82 ? 9.279 7.497 11.523 1.00 48.06 82 SER A O 1
ATOM 622 N N . ASN A 1 83 ? 11.060 7.910 12.825 1.00 53.94 83 ASN A N 1
ATOM 623 C CA . ASN A 1 83 ? 10.745 9.329 13.063 1.00 53.94 83 ASN A CA 1
ATOM 624 C C . ASN A 1 83 ? 11.149 10.214 11.863 1.00 53.94 83 ASN A C 1
ATOM 626 O O . ASN A 1 83 ? 11.047 11.437 11.931 1.00 53.94 83 ASN A O 1
ATOM 630 N N . VAL A 1 84 ? 11.662 9.611 10.786 1.00 53.28 84 VAL A N 1
ATOM 631 C CA . VAL A 1 84 ? 12.119 10.288 9.576 1.00 53.28 84 VAL A CA 1
ATOM 632 C C . VAL A 1 84 ? 11.049 10.163 8.504 1.00 53.28 84 VAL A C 1
ATOM 634 O O . VAL A 1 84 ? 10.541 9.078 8.225 1.00 53.28 84 VAL A O 1
ATOM 637 N N . TRP A 1 85 ? 10.720 11.316 7.938 1.00 46.16 85 TRP A N 1
ATOM 638 C CA . TRP A 1 85 ? 9.713 11.504 6.912 1.00 46.16 85 TRP A CA 1
ATOM 639 C C . TRP A 1 85 ? 10.048 10.723 5.616 1.00 46.16 85 TRP A C 1
ATOM 641 O O . TRP A 1 85 ? 11.220 10.674 5.237 1.00 46.16 85 TRP A O 1
ATOM 651 N N . PRO A 1 86 ? 9.047 10.161 4.907 1.00 48.66 86 PRO A N 1
ATOM 652 C CA . PRO A 1 86 ? 7.629 10.223 5.236 1.00 48.66 86 PRO A CA 1
ATOM 653 C C . PRO A 1 86 ? 7.314 9.312 6.428 1.00 48.66 86 PRO A C 1
ATOM 655 O O . PRO A 1 86 ? 7.841 8.199 6.495 1.00 48.66 86 PRO A O 1
ATOM 658 N N . PRO A 1 87 ? 6.490 9.781 7.388 1.00 51.31 87 PRO A N 1
ATOM 659 C CA . PRO A 1 87 ? 6.020 8.919 8.460 1.00 51.31 87 PRO A CA 1
ATOM 660 C C . PRO A 1 87 ? 5.390 7.687 7.823 1.00 51.31 87 PRO A C 1
ATOM 662 O O . PRO A 1 87 ? 4.855 7.779 6.713 1.00 51.31 87 PRO A O 1
ATOM 665 N N . THR A 1 88 ? 5.493 6.554 8.517 1.00 52.25 88 THR A N 1
ATOM 666 C CA . THR A 1 88 ? 4.729 5.336 8.241 1.00 52.25 88 THR A CA 1
ATOM 667 C C . THR A 1 88 ? 3.407 5.714 7.590 1.00 52.25 88 THR A C 1
ATOM 669 O O . THR A 1 88 ? 2.567 6.342 8.234 1.00 52.25 88 THR A O 1
ATOM 672 N N . ILE A 1 89 ? 3.293 5.434 6.282 1.00 50.91 89 ILE A N 1
ATOM 673 C CA . ILE A 1 89 ? 2.079 5.675 5.497 1.00 50.91 89 ILE A CA 1
ATOM 674 C C . ILE A 1 89 ? 0.929 5.198 6.367 1.00 50.91 89 ILE A C 1
ATOM 676 O O . ILE A 1 89 ? 0.978 4.055 6.820 1.00 50.91 89 ILE A O 1
ATOM 680 N N . ASN A 1 90 ? 0.009 6.115 6.677 1.00 51.31 90 ASN A N 1
ATOM 681 C CA . ASN A 1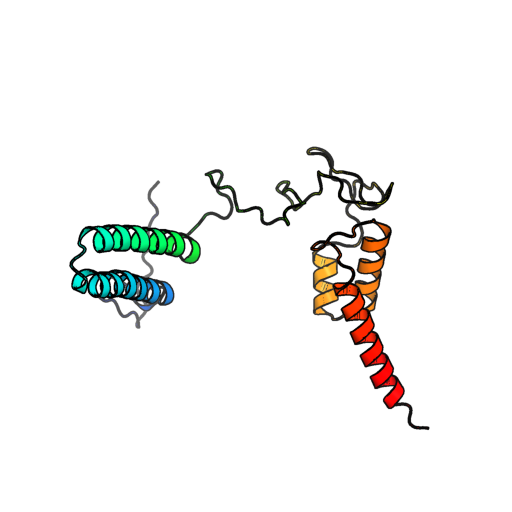 90 ? -1.060 5.943 7.650 1.00 51.31 90 ASN A CA 1
ATOM 682 C C . ASN A 1 90 ? -1.644 4.530 7.497 1.00 51.31 90 ASN A C 1
ATOM 684 O O . ASN A 1 90 ? -2.319 4.236 6.518 1.00 51.31 90 ASN A O 1
ATOM 688 N N . THR A 1 91 ? -1.291 3.616 8.404 1.00 60.62 91 THR A N 1
ATOM 689 C CA . THR A 1 91 ? -1.796 2.232 8.374 1.00 60.62 91 THR A CA 1
ATOM 690 C C . THR A 1 91 ? -3.265 2.184 8.768 1.00 60.62 91 THR A C 1
ATOM 692 O O . THR A 1 91 ? -3.933 1.168 8.595 1.00 60.62 91 THR A O 1
ATOM 695 N N . CYS A 1 92 ? -3.760 3.290 9.314 1.00 64.75 92 CYS A N 1
ATOM 696 C CA . CYS A 1 92 ? -5.156 3.514 9.572 1.00 64.75 92 CYS A CA 1
ATOM 697 C C . CYS A 1 92 ? -5.872 3.925 8.278 1.00 64.75 92 CYS A C 1
ATOM 699 O O . CYS A 1 92 ? -5.309 4.701 7.507 1.00 64.75 92 CYS A O 1
ATOM 701 N N . PRO A 1 93 ? -7.113 3.457 8.061 1.00 68.38 93 PRO A N 1
ATOM 702 C CA . PRO A 1 93 ? -7.993 4.009 7.035 1.00 68.38 93 PRO A CA 1
ATOM 703 C C . PRO A 1 93 ? -8.049 5.540 7.108 1.00 68.38 93 PRO A C 1
ATOM 705 O O . PRO A 1 93 ? -7.913 6.098 8.196 1.00 68.38 93 PRO A O 1
ATOM 708 N N . ASP A 1 94 ? -8.288 6.213 5.983 1.00 65.31 94 ASP A N 1
ATOM 709 C CA . ASP A 1 94 ? -8.090 7.667 5.823 1.00 65.31 94 ASP A CA 1
ATOM 710 C C . ASP A 1 94 ? -8.830 8.557 6.842 1.00 65.31 94 ASP A C 1
ATOM 712 O O . ASP A 1 94 ? -8.407 9.678 7.121 1.00 65.31 94 ASP A O 1
ATOM 716 N N . TYR A 1 95 ? -9.914 8.063 7.437 1.00 71.12 95 TYR A N 1
ATOM 717 C CA . TYR A 1 95 ? -10.720 8.761 8.445 1.00 71.12 95 TYR A CA 1
ATOM 718 C C . TYR A 1 95 ? -10.293 8.472 9.899 1.00 71.12 95 TYR A C 1
ATOM 720 O O . TYR A 1 95 ? -10.842 9.062 10.830 1.00 71.12 95 TYR A O 1
ATOM 728 N N . LEU A 1 96 ? -9.318 7.584 10.122 1.00 75.00 96 LEU A N 1
ATOM 729 C CA . LEU A 1 96 ? -8.754 7.275 11.437 1.00 75.00 96 LEU A CA 1
ATOM 730 C C . LEU A 1 96 ? -7.317 7.783 11.555 1.00 75.00 96 LEU A C 1
ATOM 732 O O . LEU A 1 96 ? -6.526 7.783 10.613 1.00 75.00 96 LEU A O 1
ATOM 736 N N . THR A 1 97 ? -6.956 8.188 12.768 1.00 79.62 97 THR A N 1
ATOM 737 C CA . THR A 1 97 ? -5.609 8.655 13.096 1.00 79.62 97 THR A CA 1
ATOM 738 C C . THR A 1 97 ? -4.934 7.680 14.048 1.00 79.62 97 THR A C 1
ATOM 740 O O . THR A 1 97 ? -5.510 7.281 15.060 1.00 79.62 97 THR A O 1
ATOM 743 N N . HIS A 1 98 ? -3.688 7.316 13.759 1.00 77.75 98 HIS A N 1
ATOM 744 C CA . HIS A 1 98 ? -2.910 6.461 14.648 1.00 77.75 98 HIS A CA 1
ATOM 745 C C . HIS A 1 98 ? -2.484 7.218 15.924 1.00 77.75 98 HIS A C 1
ATOM 747 O O . HIS A 1 98 ? -1.805 8.241 15.838 1.00 77.75 98 HIS A O 1
ATOM 753 N N . ASN A 1 99 ? -2.827 6.706 17.113 1.00 73.62 99 ASN A N 1
ATOM 754 C CA . ASN A 1 99 ? -2.435 7.279 18.418 1.00 73.62 99 ASN A CA 1
ATOM 755 C C . ASN A 1 99 ? -1.276 6.519 19.103 1.00 73.62 99 ASN A C 1
ATOM 757 O O . ASN A 1 99 ? -1.131 6.515 20.321 1.00 73.62 99 ASN A O 1
ATOM 761 N N . GLY A 1 100 ? -0.475 5.773 18.343 1.00 70.56 100 GLY A N 1
ATOM 762 C CA . GLY A 1 100 ? 0.634 4.975 18.886 1.00 70.56 100 GLY A CA 1
ATOM 763 C C . GLY A 1 100 ? 0.224 3.592 19.404 1.00 70.56 100 GLY A C 1
ATOM 764 O O . GLY A 1 100 ? 1.033 2.671 19.335 1.00 70.56 100 GLY A O 1
ATOM 765 N N . THR A 1 101 ? -1.021 3.428 19.858 1.00 68.00 101 THR A N 1
ATOM 766 C CA . THR A 1 101 ? -1.599 2.141 20.296 1.00 68.00 101 THR A CA 1
ATOM 767 C C . THR A 1 101 ? -2.559 1.524 19.279 1.00 68.00 101 THR A C 1
ATOM 769 O O . THR A 1 101 ? -2.804 0.322 19.320 1.00 68.00 101 THR A O 1
ATOM 772 N N . GLY A 1 102 ? -3.099 2.329 18.366 1.00 71.69 102 GLY A N 1
ATOM 773 C CA . GLY A 1 102 ? -4.045 1.894 17.349 1.00 71.69 102 GLY A CA 1
ATOM 774 C C . GLY A 1 102 ? -4.668 3.069 16.606 1.00 71.69 102 GLY A C 1
ATOM 775 O O . GLY A 1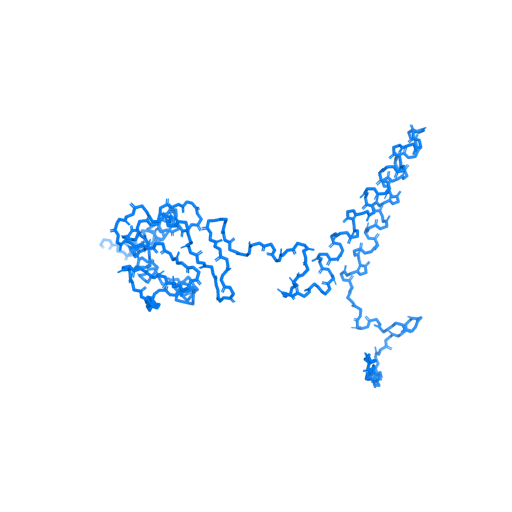 102 ? -4.265 4.222 16.784 1.00 71.69 102 GLY A O 1
ATOM 776 N N . CYS A 1 103 ? -5.653 2.757 15.771 1.00 75.00 103 CYS A N 1
ATOM 777 C CA . CYS A 1 103 ? -6.393 3.722 14.970 1.00 75.00 103 CYS A CA 1
ATOM 778 C C . CYS A 1 103 ? -7.586 4.264 15.756 1.00 75.00 103 CYS A C 1
ATOM 780 O O . CYS A 1 103 ? -8.413 3.493 16.239 1.00 75.00 103 CYS A O 1
ATOM 782 N N . VAL A 1 104 ? -7.657 5.585 15.891 1.00 78.75 104 VAL A N 1
ATOM 783 C CA . VAL A 1 104 ? -8.658 6.288 16.695 1.00 78.75 104 VAL A CA 1
ATOM 784 C C . VAL A 1 104 ? -9.378 7.316 15.827 1.00 78.75 104 VAL A C 1
ATOM 786 O O . VAL A 1 104 ? -8.758 7.992 15.003 1.00 78.75 104 VAL A O 1
ATOM 789 N N . ASP A 1 105 ? -10.688 7.443 16.023 1.00 79.50 105 ASP A N 1
ATOM 790 C CA . ASP A 1 105 ? -11.500 8.448 15.348 1.00 79.50 105 ASP A CA 1
ATOM 791 C C . ASP A 1 105 ? -11.478 9.784 16.112 1.00 79.50 105 ASP A C 1
ATOM 793 O O . ASP A 1 105 ? -12.125 9.958 17.150 1.00 79.50 105 ASP A O 1
ATOM 797 N N . TYR A 1 106 ? -10.722 10.745 15.579 1.00 81.94 106 TYR A N 1
ATOM 798 C CA . TYR A 1 106 ? -10.722 12.134 16.045 1.00 81.94 106 TYR A CA 1
ATOM 799 C C . TYR A 1 106 ? -11.676 13.037 15.256 1.00 81.94 106 TYR A C 1
ATOM 801 O O . TYR A 1 106 ? -11.826 14.214 15.600 1.00 81.94 106 TYR A O 1
ATOM 809 N N . LEU A 1 107 ? -12.292 12.544 14.186 1.00 81.44 107 LEU A N 1
ATOM 810 C CA . LEU A 1 107 ? -13.221 13.316 13.366 1.00 81.44 107 LEU A CA 1
ATOM 811 C C . LEU A 1 107 ? -14.642 13.214 13.922 1.00 81.44 107 LEU A C 1
ATOM 813 O O . LEU A 1 107 ? -15.344 14.224 13.937 1.00 81.44 107 LEU A O 1
ATOM 817 N N . GLY A 1 108 ? -15.004 12.062 14.489 1.00 78.62 108 GLY A N 1
ATOM 818 C CA . GLY A 1 108 ? -16.353 11.774 14.961 1.00 78.62 108 GLY A CA 1
ATOM 819 C C . GLY A 1 108 ? -17.243 11.380 13.790 1.00 78.62 108 GLY A C 1
ATOM 820 O O . GLY A 1 108 ? -18.204 12.079 13.485 1.00 78.62 108 GLY A O 1
ATOM 821 N N . VAL A 1 109 ? -16.904 10.282 13.115 1.00 75.19 109 VAL A N 1
ATOM 822 C CA . VAL A 1 109 ? -17.602 9.798 11.910 1.00 75.19 109 VAL A CA 1
ATOM 823 C C . VAL A 1 109 ? -18.945 9.125 12.212 1.00 75.19 109 VAL A C 1
ATOM 825 O O . VAL A 1 109 ? -19.690 8.790 11.294 1.00 75.19 109 VAL A O 1
ATOM 828 N N . SER A 1 110 ? -19.275 8.931 13.492 1.00 78.38 110 SER A N 1
ATOM 829 C CA . SER A 1 110 ? -20.588 8.451 13.927 1.00 78.38 110 SER A CA 1
ATOM 830 C C . SER A 1 110 ? -21.683 9.435 13.537 1.00 78.38 110 SER A C 1
ATOM 832 O O . SER A 1 110 ? -21.722 10.566 14.018 1.00 78.38 110 SER A O 1
ATOM 834 N N . SER A 1 111 ? -22.632 8.965 12.731 1.00 74.12 111 SER A N 1
ATOM 835 C CA . SER A 1 111 ? -23.848 9.716 12.397 1.00 74.12 111 SER A CA 1
ATOM 836 C C . SER A 1 111 ? -24.857 9.787 13.553 1.00 74.12 111 SER A C 1
ATOM 838 O O . SER A 1 111 ? -25.780 10.599 13.514 1.00 74.12 111 SER A O 1
ATOM 840 N N . GLN A 1 112 ? -24.687 8.955 14.587 1.00 75.50 112 GLN A N 1
ATOM 841 C CA . GLN A 1 112 ? -25.610 8.841 15.716 1.00 75.50 112 GLN A CA 1
ATOM 842 C C . GLN A 1 112 ? -25.107 9.593 16.950 1.00 75.50 112 GLN A C 1
ATOM 844 O O . GLN A 1 112 ? -23.939 9.486 17.344 1.00 75.50 112 GLN A O 1
ATOM 849 N N . VAL A 1 113 ? -26.020 10.310 17.608 1.00 69.69 113 VAL A N 1
ATOM 850 C CA . VAL A 1 113 ? -25.765 10.954 18.902 1.00 69.69 113 VAL A CA 1
ATOM 851 C C . VAL A 1 113 ? -25.660 9.867 19.973 1.00 69.69 113 VAL A C 1
ATOM 853 O O . VAL A 1 113 ? -26.604 9.118 20.193 1.00 69.69 113 VAL A O 1
ATOM 856 N N . GLY A 1 114 ? -24.503 9.772 20.635 1.00 67.19 114 GLY A N 1
ATOM 857 C CA . GLY A 1 114 ? -24.238 8.743 21.650 1.00 67.19 114 GLY A CA 1
ATOM 858 C C . GLY A 1 114 ? -23.734 7.399 21.107 1.00 67.19 114 GLY A C 1
ATOM 859 O O . GLY A 1 114 ? -23.529 6.486 21.901 1.00 67.19 114 GLY A O 1
ATOM 860 N N . GLY A 1 115 ? -23.498 7.281 19.793 1.00 74.12 115 GLY A N 1
ATOM 861 C CA . GLY A 1 115 ? -22.877 6.108 19.165 1.00 74.12 115 GLY A CA 1
ATOM 862 C C . GLY A 1 115 ? -21.380 6.021 19.477 1.00 74.12 115 GLY A C 1
ATOM 863 O O . GLY A 1 115 ? -20.983 5.563 20.550 1.00 74.12 115 GLY A O 1
ATOM 864 N N . PHE A 1 116 ? -20.534 6.494 18.557 1.00 74.50 116 PHE A N 1
ATOM 865 C CA . PHE A 1 116 ? -19.104 6.699 18.825 1.00 74.50 116 PHE A CA 1
ATOM 866 C C . PHE A 1 116 ? -18.807 8.186 19.030 1.00 74.50 116 PHE A C 1
ATOM 868 O O . PHE A 1 116 ? -18.708 8.932 18.053 1.00 74.50 116 PHE A O 1
ATOM 875 N N . PRO A 1 117 ? -18.666 8.652 20.284 1.00 77.56 117 PRO A N 1
ATOM 876 C CA . PRO A 1 117 ? -18.250 10.018 20.515 1.00 77.56 117 PRO A CA 1
ATOM 877 C C . PRO A 1 117 ? -16.814 10.213 20.039 1.00 77.56 117 PRO A C 1
ATOM 879 O O . PRO A 1 117 ? -15.961 9.333 20.152 1.00 77.56 117 PRO A O 1
ATOM 882 N N . LYS A 1 118 ? -16.554 11.411 19.522 1.00 82.81 118 LYS A N 1
ATOM 883 C CA . LYS A 1 118 ? -15.236 11.830 19.060 1.00 82.81 118 LYS A CA 1
ATOM 884 C C . LYS A 1 118 ? -14.196 11.639 20.164 1.00 82.81 118 LYS A C 1
ATOM 886 O O . LYS A 1 118 ? -14.327 12.193 21.258 1.00 82.81 118 LYS A O 1
ATOM 891 N N . SER A 1 119 ? -13.138 10.899 19.852 1.00 82.38 119 SER A N 1
ATOM 892 C CA . SER A 1 119 ? -11.986 10.801 20.741 1.00 82.38 119 SER A CA 1
ATOM 893 C C . SER A 1 119 ? -11.178 12.098 20.712 1.00 82.38 119 SER A C 1
ATOM 895 O O . SER A 1 119 ? -11.214 12.872 19.750 1.00 82.38 119 SER A O 1
ATOM 897 N N . THR A 1 120 ? -10.405 12.338 21.761 1.00 84.50 120 THR A N 1
ATOM 898 C CA . THR A 1 120 ? -9.408 13.409 21.810 1.00 84.50 120 THR A CA 1
ATOM 899 C C . THR A 1 120 ? -8.018 12.798 21.925 1.00 84.50 120 THR A C 1
ATOM 901 O O . THR A 1 120 ? -7.869 11.623 22.256 1.00 84.50 120 THR A O 1
ATOM 904 N N . LYS A 1 121 ? -6.970 13.598 21.702 1.00 79.69 121 LYS A N 1
ATOM 905 C CA . LYS A 1 121 ? -5.581 13.129 21.860 1.00 79.69 121 LYS A CA 1
ATOM 906 C C . LYS A 1 121 ? -5.300 12.539 23.249 1.00 79.69 121 LYS A C 1
ATOM 908 O O . LYS A 1 121 ? -4.421 11.698 23.384 1.00 79.69 121 LYS A O 1
ATOM 913 N N . THR A 1 122 ? -6.026 12.993 24.271 1.00 81.56 122 THR A N 1
ATOM 914 C CA . THR A 1 122 ? -5.852 12.579 25.669 1.00 81.56 122 THR A CA 1
ATOM 915 C C . THR A 1 122 ? -6.846 11.513 26.114 1.00 81.56 122 THR A C 1
ATOM 917 O O . THR A 1 122 ? -6.600 10.837 27.108 1.00 81.56 122 THR A O 1
ATOM 920 N N . THR A 1 123 ? -7.976 11.366 25.420 1.00 81.38 123 THR A N 1
ATOM 921 C CA . THR A 1 123 ? -9.072 10.498 25.851 1.00 81.38 123 THR A CA 1
ATOM 922 C C . THR A 1 123 ? -9.624 9.731 24.661 1.00 81.38 123 THR A C 1
ATOM 924 O O . THR A 1 123 ? -10.267 10.303 23.782 1.00 81.38 123 THR A O 1
ATOM 927 N N . VAL A 1 124 ? -9.392 8.419 24.659 1.00 78.94 124 VAL A N 1
ATOM 928 C CA . VAL A 1 124 ? -10.016 7.508 23.698 1.00 78.94 124 VAL A CA 1
ATOM 929 C C . VAL A 1 124 ? -11.436 7.217 24.165 1.00 78.94 124 VAL A C 1
ATOM 931 O O . VAL A 1 124 ? -11.654 6.837 25.315 1.00 78.94 124 VAL A O 1
ATOM 934 N N . GLN A 1 125 ? -12.383 7.432 23.264 1.00 77.81 125 GLN A N 1
ATOM 935 C CA . GLN A 1 125 ? -13.797 7.171 23.459 1.00 77.81 125 GLN A CA 1
ATOM 936 C C . GLN A 1 125 ? -14.180 5.912 22.684 1.00 77.81 125 GLN A C 1
ATOM 938 O O . GLN A 1 125 ? -13.814 5.744 21.519 1.00 77.81 125 GLN A O 1
ATOM 943 N N . TYR A 1 126 ? -14.911 5.028 23.345 1.00 76.50 126 TYR A N 1
ATOM 944 C CA . TYR A 1 126 ? -15.440 3.793 22.787 1.00 76.50 126 TYR A CA 1
ATOM 945 C C . TYR A 1 126 ? -16.958 3.907 22.617 1.00 76.50 126 TYR A C 1
ATOM 947 O O . TYR A 1 126 ? -17.584 4.893 23.015 1.00 76.50 126 TYR A O 1
ATOM 955 N N . PHE A 1 127 ? -17.551 2.880 22.009 1.00 72.44 127 PHE A N 1
ATOM 956 C CA . PHE A 1 127 ? -18.992 2.773 21.804 1.00 72.44 127 PHE A CA 1
ATOM 957 C C . PHE A 1 127 ? -19.790 3.122 23.071 1.00 72.44 127 PHE A C 1
ATOM 959 O O . PHE A 1 127 ? -19.454 2.661 24.166 1.00 72.44 127 PHE A O 1
ATOM 966 N N . GLY A 1 128 ? -20.838 3.935 22.924 1.00 69.44 128 GLY A N 1
ATOM 967 C CA . GLY A 1 128 ? -21.692 4.372 24.031 1.00 69.44 128 GLY A CA 1
ATOM 968 C C . GLY A 1 128 ? -21.056 5.421 24.950 1.00 69.44 128 GLY A C 1
ATOM 969 O O . GLY A 1 128 ? -21.581 5.673 26.032 1.00 69.44 128 GLY A O 1
ATOM 970 N N . GLY A 1 129 ? -19.921 6.017 24.565 1.00 71.06 129 GLY A N 1
ATOM 971 C CA . GLY A 1 129 ? -19.220 7.016 25.383 1.00 71.06 129 GLY A CA 1
ATOM 972 C C . GLY A 1 129 ? -18.420 6.443 26.545 1.00 71.06 129 GLY A C 1
ATOM 973 O O . GLY A 1 129 ? -18.127 7.154 27.506 1.00 71.06 129 GLY A O 1
ATOM 974 N N . SER A 1 130 ? -18.067 5.160 26.468 1.00 72.12 130 SER A N 1
ATOM 975 C CA . SER A 1 130 ? -17.189 4.532 27.448 1.00 72.12 130 SER A CA 1
ATOM 976 C C . SER A 1 130 ? -15.730 4.947 27.238 1.00 72.12 130 SER 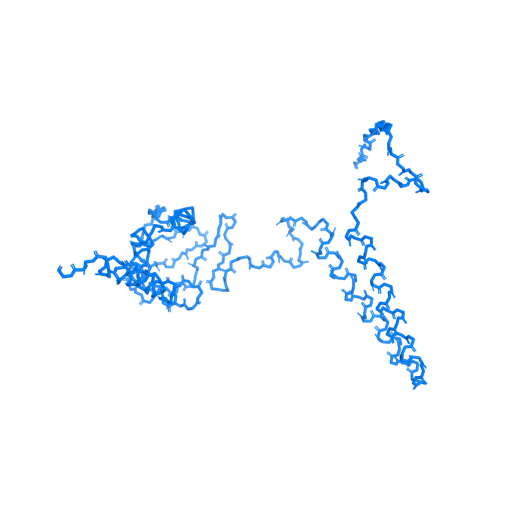A C 1
ATOM 978 O O . SER A 1 130 ? -15.276 5.119 26.110 1.00 72.12 130 SER A O 1
ATOM 980 N N . THR A 1 131 ? -14.957 5.032 28.321 1.00 74.19 131 THR A N 1
ATOM 981 C CA . THR A 1 131 ? -13.486 5.132 28.280 1.00 74.19 131 THR A CA 1
ATOM 982 C C . THR A 1 131 ? -12.802 3.766 28.372 1.00 74.19 131 THR A C 1
ATOM 984 O O . THR A 1 131 ? -11.577 3.674 28.275 1.00 74.19 131 THR A O 1
ATOM 987 N N . THR A 1 132 ? -13.580 2.693 28.536 1.00 74.00 132 THR A N 1
ATOM 988 C CA . THR A 1 132 ? -13.096 1.312 28.513 1.00 74.00 132 THR A CA 1
ATOM 989 C C . THR A 1 132 ? -13.401 0.649 27.169 1.00 74.00 132 THR A C 1
ATOM 991 O O . THR A 1 132 ? -14.477 0.876 26.607 1.00 74.00 132 THR A O 1
ATOM 994 N N . PRO A 1 133 ? -12.482 -0.189 26.649 1.00 66.44 133 PRO A N 1
ATOM 995 C CA . PRO A 1 133 ? -12.727 -0.946 25.431 1.00 66.44 133 PRO A CA 1
ATOM 996 C C . PRO A 1 133 ? -14.014 -1.766 25.531 1.00 66.44 133 PRO A C 1
ATOM 998 O O . PRO A 1 133 ? -14.226 -2.491 26.504 1.00 66.44 133 PRO A O 1
ATOM 1001 N N . GLY A 1 134 ? -14.862 -1.658 24.509 1.00 66.69 134 GLY A N 1
ATOM 1002 C CA . GLY A 1 134 ? -16.055 -2.488 24.381 1.00 66.69 134 GLY A CA 1
ATOM 1003 C C . GLY A 1 134 ? -15.725 -3.971 24.130 1.00 66.69 134 GLY A C 1
ATOM 1004 O O . GLY A 1 134 ? -14.571 -4.332 23.891 1.00 66.69 134 GLY A O 1
ATOM 1005 N N . PRO A 1 135 ? -16.743 -4.850 24.125 1.00 63.75 135 PRO A N 1
ATOM 1006 C CA . PRO A 1 135 ? -16.562 -6.299 23.974 1.00 63.75 135 PRO A CA 1
ATOM 1007 C C . PRO A 1 135 ? -16.062 -6.725 22.581 1.00 63.75 135 PRO A C 1
ATOM 1009 O O . PRO A 1 135 ? -15.601 -7.852 22.403 1.00 63.75 135 PRO A O 1
ATOM 1012 N N . TYR A 1 136 ? -16.138 -5.836 21.588 1.00 66.81 136 TYR A N 1
ATOM 1013 C CA . TYR A 1 136 ? -15.772 -6.114 20.203 1.00 66.81 136 TYR A CA 1
ATOM 1014 C C . TYR A 1 136 ? -14.427 -5.464 19.863 1.00 66.81 136 TYR A C 1
ATOM 1016 O O . TYR A 1 136 ? -14.341 -4.291 19.515 1.00 66.81 136 TYR A O 1
ATOM 1024 N N . THR A 1 137 ? -13.359 -6.248 19.993 1.00 66.69 137 THR A N 1
ATOM 1025 C CA . THR A 1 137 ? -11.986 -5.882 19.605 1.00 66.69 137 THR A CA 1
ATOM 1026 C C . THR A 1 137 ? -11.628 -6.424 18.219 1.00 66.69 137 THR A C 1
ATOM 1028 O O . THR A 1 137 ? -12.282 -7.339 17.719 1.00 66.69 137 THR A O 1
ATOM 1031 N N . SER A 1 138 ? -10.535 -5.945 17.614 1.00 64.75 138 SER A N 1
ATOM 1032 C CA . SER A 1 138 ? -10.000 -6.507 16.359 1.00 64.75 138 SER A CA 1
ATOM 1033 C C . SER A 1 138 ? -9.746 -8.020 16.454 1.00 64.75 138 SER A C 1
ATOM 1035 O O . SER A 1 138 ? -10.084 -8.769 15.541 1.00 64.75 138 SER A O 1
ATOM 1037 N N . THR A 1 139 ? -9.252 -8.504 17.596 1.00 65.19 139 THR A N 1
ATOM 1038 C CA . THR A 1 139 ? -9.092 -9.941 17.878 1.00 65.19 139 THR A CA 1
ATOM 1039 C C . THR A 1 139 ? -10.426 -10.684 17.857 1.00 65.19 139 THR A C 1
ATOM 1041 O O . THR A 1 139 ? -10.522 -11.780 17.304 1.00 65.19 139 THR A O 1
ATOM 1044 N N . THR A 1 140 ? -11.471 -10.086 18.429 1.00 66.69 140 THR A N 1
ATOM 1045 C CA . THR A 1 140 ? -12.826 -10.650 18.444 1.00 66.69 140 THR A CA 1
ATOM 1046 C C . THR A 1 140 ? -13.399 -10.762 17.033 1.00 66.69 140 THR A C 1
ATOM 1048 O O . THR A 1 140 ? -13.952 -11.808 16.692 1.00 66.69 140 THR A O 1
ATOM 1051 N N . VAL A 1 141 ? -13.204 -9.734 16.202 1.00 67.06 141 VAL A N 1
ATOM 1052 C CA . VAL A 1 141 ? -13.616 -9.730 14.790 1.00 67.06 141 VAL A CA 1
ATOM 1053 C C . VAL A 1 141 ? -12.865 -10.808 14.008 1.00 67.06 141 VAL A C 1
ATOM 1055 O O . VAL A 1 141 ? -13.491 -11.665 13.388 1.00 67.06 141 VAL A O 1
ATOM 1058 N N . ASN A 1 142 ? -11.534 -10.844 14.105 1.00 65.50 142 ASN A N 1
ATOM 1059 C CA . ASN A 1 142 ? -10.706 -11.816 13.385 1.00 65.50 142 ASN A CA 1
ATOM 1060 C C . ASN A 1 142 ? -11.033 -13.263 13.774 1.00 65.50 142 ASN A C 1
ATOM 1062 O O . ASN A 1 142 ? -11.067 -14.146 12.916 1.00 65.50 142 ASN A O 1
ATOM 1066 N N . THR A 1 143 ? -11.321 -13.503 15.055 1.00 71.88 143 THR A N 1
ATOM 1067 C CA . THR A 1 143 ? -11.749 -14.823 15.538 1.00 71.88 143 THR A CA 1
ATOM 1068 C C . THR A 1 143 ? -13.097 -15.212 14.937 1.00 71.88 143 THR A C 1
ATOM 1070 O O . THR A 1 143 ? -13.252 -16.335 14.466 1.00 71.88 143 THR A O 1
ATOM 1073 N N . ALA A 1 144 ? -14.058 -14.285 14.905 1.00 69.06 144 ALA A N 1
ATOM 1074 C CA . ALA A 1 144 ? -15.385 -14.534 14.349 1.00 69.06 144 ALA A CA 1
ATOM 1075 C C . ALA A 1 144 ? -15.337 -14.816 12.834 1.00 69.06 144 ALA A C 1
ATOM 1077 O O . ALA A 1 144 ? -15.991 -15.749 12.368 1.00 69.06 144 ALA A O 1
ATOM 1078 N N . ILE A 1 145 ? -14.508 -14.076 12.084 1.00 66.31 145 ILE A N 1
ATOM 1079 C CA . ILE A 1 145 ? -14.271 -14.309 10.648 1.00 66.31 145 ILE A CA 1
ATO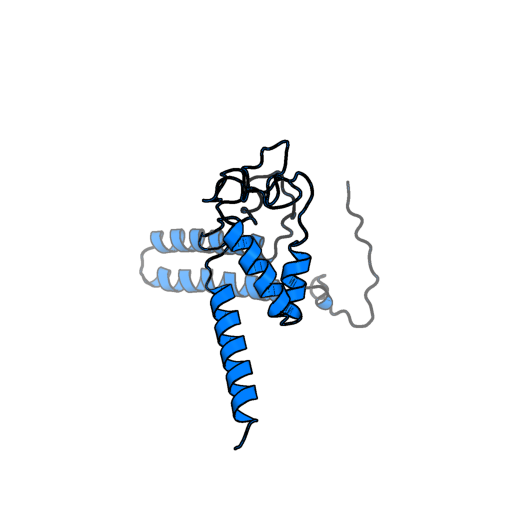M 1080 C C . ILE A 1 145 ? -13.641 -15.688 10.427 1.00 66.31 145 ILE A C 1
ATOM 1082 O O . ILE A 1 145 ? -14.160 -16.486 9.649 1.00 66.31 145 ILE A O 1
ATOM 1086 N N . THR A 1 146 ? -12.552 -15.992 11.138 1.00 69.31 146 THR A N 1
ATOM 1087 C CA . THR A 1 146 ? -11.794 -17.245 10.962 1.00 69.31 146 THR A CA 1
ATOM 1088 C C . THR A 1 146 ? -12.631 -18.473 11.320 1.00 69.31 146 THR A C 1
ATOM 1090 O O . THR A 1 146 ? -12.548 -19.501 10.652 1.00 69.31 146 THR A O 1
ATOM 1093 N N . ALA A 1 147 ? -13.474 -18.365 12.348 1.00 70.12 147 ALA A N 1
ATOM 1094 C CA . ALA A 1 147 ? -14.375 -19.432 12.773 1.00 70.12 147 ALA A CA 1
ATOM 1095 C C . ALA A 1 147 ? -15.647 -19.550 11.911 1.00 70.12 147 ALA A C 1
ATOM 1097 O O . ALA A 1 147 ? -16.460 -20.441 12.156 1.00 70.12 147 ALA A O 1
ATOM 1098 N N . ALA A 1 148 ? -15.850 -18.653 10.935 1.00 70.50 148 ALA A N 1
ATOM 1099 C CA . ALA A 1 148 ? -17.108 -18.496 10.204 1.00 70.50 148 ALA A CA 1
ATOM 1100 C C . ALA A 1 148 ? -18.332 -18.390 11.144 1.00 70.50 148 ALA A C 1
ATOM 1102 O O . ALA A 1 148 ? -19.422 -18.890 10.836 1.00 70.50 148 ALA A O 1
ATOM 1103 N N . ASP A 1 149 ? -18.147 -17.743 12.301 1.00 75.12 149 ASP A N 1
ATOM 1104 C CA . ASP A 1 149 ? -19.163 -17.574 13.338 1.00 75.12 149 ASP A CA 1
ATOM 1105 C C . ASP A 1 149 ? -20.106 -16.434 12.958 1.00 75.12 149 ASP A C 1
ATOM 1107 O O . ASP A 1 149 ? -19.961 -15.273 13.345 1.00 75.12 149 ASP A O 1
ATOM 1111 N N . THR A 1 150 ? -21.096 -16.796 12.152 1.00 73.81 150 THR A N 1
ATOM 1112 C CA . THR A 1 150 ? -22.071 -15.847 11.618 1.00 73.81 150 THR A CA 1
ATOM 1113 C C . THR A 1 150 ? -22.911 -15.154 12.697 1.00 73.81 150 THR A C 1
ATOM 1115 O O . THR A 1 150 ? -23.349 -14.032 12.471 1.00 73.81 150 THR A O 1
ATOM 1118 N N . GLY A 1 151 ? -23.114 -15.772 13.869 1.00 75.94 151 GLY A N 1
ATOM 1119 C CA . GLY A 1 151 ? -23.877 -15.159 14.961 1.00 75.94 151 GLY A CA 1
ATOM 1120 C C . GLY A 1 151 ? -23.079 -14.052 15.644 1.00 75.94 151 GLY A C 1
ATOM 1121 O O . GLY A 1 151 ? -23.589 -12.955 15.871 1.00 75.94 151 GLY A O 1
ATOM 1122 N N . ARG A 1 152 ? -21.792 -14.307 15.896 1.00 73.25 152 ARG A N 1
ATOM 1123 C CA . ARG A 1 152 ? -20.884 -13.300 16.452 1.00 73.25 152 ARG A CA 1
ATOM 1124 C C . ARG A 1 152 ? -20.608 -12.167 15.469 1.00 73.25 152 ARG A C 1
ATOM 1126 O O . ARG A 1 152 ? -20.537 -11.016 15.888 1.00 73.25 152 ARG A O 1
ATOM 1133 N N . LEU A 1 153 ? -20.500 -12.476 14.178 1.00 72.88 153 LEU A N 1
ATOM 1134 C CA . LEU A 1 153 ? -20.383 -11.456 13.138 1.00 72.88 153 LEU A CA 1
ATOM 1135 C C . LEU A 1 153 ? -21.646 -10.592 13.038 1.00 72.88 153 LEU A C 1
ATOM 1137 O O . LEU A 1 153 ? -21.516 -9.376 12.956 1.00 72.88 153 LEU A O 1
ATOM 1141 N N . GLN A 1 154 ? -22.845 -11.178 13.135 1.00 76.62 154 GLN A N 1
ATOM 1142 C CA . GLN A 1 154 ? -24.091 -10.406 13.171 1.00 76.62 154 GLN A CA 1
ATOM 1143 C C . GLN A 1 154 ? -24.142 -9.471 14.386 1.00 76.62 154 GLN A C 1
ATOM 1145 O O . GLN A 1 154 ? -24.439 -8.294 14.230 1.00 76.62 154 GLN A O 1
ATOM 1150 N N . ALA A 1 155 ? -23.755 -9.942 15.575 1.00 76.06 155 ALA A N 1
ATOM 1151 C CA . ALA A 1 155 ? -23.711 -9.096 16.770 1.00 76.06 155 ALA A CA 1
ATOM 1152 C C . ALA A 1 155 ? -22.723 -7.917 16.636 1.00 76.06 155 ALA A C 1
ATOM 1154 O O . ALA A 1 155 ? -22.992 -6.820 17.125 1.00 76.06 155 ALA A O 1
ATOM 1155 N N . ILE A 1 156 ? -21.593 -8.125 15.948 1.00 75.75 156 ILE A N 1
ATOM 1156 C CA . ILE A 1 156 ? -20.643 -7.054 15.607 1.00 75.75 156 ILE A CA 1
ATOM 1157 C C . ILE A 1 156 ? -21.284 -6.078 14.613 1.00 75.75 156 ILE A C 1
ATOM 1159 O O . ILE A 1 156 ? -21.203 -4.867 14.806 1.00 75.75 156 ILE A O 1
ATOM 1163 N N . CYS A 1 157 ? -21.955 -6.593 13.583 1.00 76.69 157 CYS A N 1
ATOM 1164 C CA . CYS A 1 157 ? -22.660 -5.783 12.597 1.00 76.69 157 CYS A CA 1
ATOM 1165 C C . CYS A 1 157 ? -23.749 -4.906 13.232 1.00 76.69 157 CYS A C 1
ATOM 1167 O O . CYS A 1 157 ? -23.837 -3.718 12.926 1.00 76.69 157 CYS A O 1
ATOM 1169 N N . ASP A 1 158 ? -24.540 -5.468 14.143 1.00 79.06 158 ASP A N 1
ATOM 1170 C CA . ASP A 1 158 ? -25.599 -4.755 14.858 1.00 79.06 158 ASP A CA 1
ATOM 1171 C C . ASP A 1 158 ? -25.011 -3.677 15.784 1.00 79.06 158 ASP A C 1
ATOM 1173 O O . ASP A 1 158 ? -25.548 -2.571 15.886 1.00 79.06 158 ASP A O 1
ATOM 1177 N N . ALA A 1 159 ? -23.862 -3.949 16.413 1.00 76.12 159 ALA A N 1
ATOM 1178 C CA . ALA A 1 159 ? -23.130 -2.964 17.208 1.00 76.12 159 ALA A CA 1
ATOM 1179 C C . ALA A 1 159 ? -22.588 -1.810 16.342 1.00 76.12 159 ALA A C 1
ATOM 1181 O O . ALA A 1 159 ? -22.733 -0.644 16.702 1.00 76.12 159 ALA A O 1
ATOM 1182 N N . CYS A 1 160 ? -22.015 -2.098 15.172 1.00 76.06 160 CYS A N 1
ATOM 1183 C CA . CYS A 1 160 ? -21.547 -1.062 14.245 1.00 76.06 160 CYS A CA 1
ATOM 1184 C C . CYS A 1 160 ? -22.705 -0.211 13.700 1.00 76.06 160 CYS A C 1
ATOM 1186 O O . CYS A 1 160 ? -22.612 1.020 13.706 1.00 76.06 160 CYS A O 1
ATOM 1188 N N . SER A 1 161 ? -23.816 -0.850 13.315 1.00 77.12 161 SER A N 1
ATOM 1189 C CA . SER A 1 161 ? -25.018 -0.163 12.832 1.00 77.12 161 SER A CA 1
ATOM 1190 C C . SER A 1 161 ? -25.652 0.717 13.906 1.00 77.12 161 SER A C 1
ATOM 1192 O O . SER A 1 161 ? -25.959 1.879 13.638 1.00 77.12 161 SER A O 1
ATOM 1194 N N . SER A 1 162 ? -25.830 0.196 15.123 1.00 76.00 162 SER A N 1
ATOM 1195 C CA . SER A 1 162 ? -26.376 0.975 16.244 1.00 76.00 162 SER A CA 1
ATOM 1196 C C . SER A 1 162 ? -25.456 2.128 16.652 1.00 76.00 162 SER A C 1
ATOM 1198 O O . SER A 1 162 ? -25.925 3.146 17.153 1.00 76.00 162 SER A O 1
ATOM 1200 N N . GLY A 1 163 ? -24.158 2.010 16.364 1.00 74.38 163 GLY A N 1
ATOM 1201 C CA . GLY A 1 163 ? -23.162 3.058 16.573 1.00 74.38 163 GLY A CA 1
ATOM 1202 C C . GLY A 1 1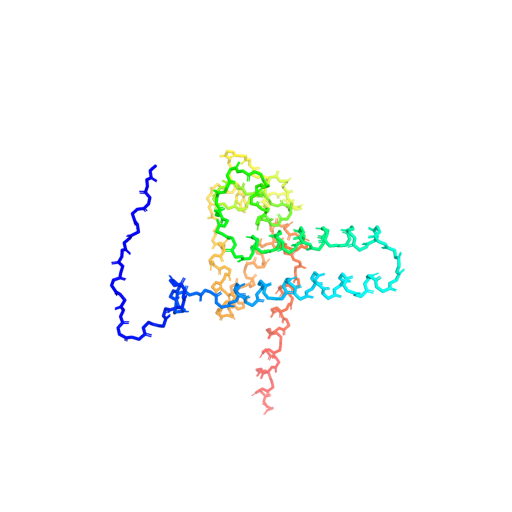63 ? -23.131 4.135 15.503 1.00 74.38 163 GLY A C 1
ATOM 1203 O O . GLY A 1 163 ? -22.329 5.054 15.629 1.00 74.38 163 GLY A O 1
ATOM 1204 N N . GLY A 1 164 ? -23.952 4.035 14.455 1.00 73.88 164 GLY A N 1
ATOM 1205 C CA . GLY A 1 164 ? -23.996 5.032 13.388 1.00 73.88 164 GLY A CA 1
ATOM 1206 C C . GLY A 1 164 ? -22.750 5.072 12.506 1.00 73.88 164 GLY A C 1
ATOM 1207 O O . GLY A 1 164 ? -22.528 6.083 11.836 1.00 73.88 164 GLY A O 1
ATOM 1208 N N . LEU A 1 165 ? -21.940 4.010 12.510 1.00 74.06 165 LEU A N 1
ATOM 1209 C CA . LEU A 1 165 ? -20.822 3.846 11.586 1.00 74.06 165 LEU A CA 1
ATOM 1210 C C . LEU A 1 165 ? -21.401 3.357 10.258 1.00 74.06 165 LEU A C 1
ATOM 1212 O O . LEU A 1 165 ? -21.755 2.193 10.157 1.00 74.06 165 LEU A O 1
ATOM 1216 N N . THR A 1 166 ? -21.572 4.238 9.273 1.00 60.03 166 THR A N 1
ATOM 1217 C CA . THR A 1 166 ? -22.226 3.911 7.984 1.00 60.03 166 THR A CA 1
ATOM 1218 C C . THR A 1 166 ? -21.365 4.247 6.765 1.00 60.03 166 THR A C 1
ATOM 1220 O O . THR A 1 166 ? -21.877 4.388 5.658 1.00 60.03 166 THR A O 1
ATOM 1223 N N . TRP A 1 167 ? -20.060 4.437 6.961 1.00 56.78 167 TRP A N 1
ATOM 1224 C CA . TRP A 1 167 ? -19.137 4.822 5.894 1.00 56.78 167 TRP A CA 1
ATOM 1225 C C . TRP A 1 167 ? -18.452 3.612 5.259 1.00 56.78 167 TRP A C 1
ATOM 1227 O O . TRP A 1 167 ? -18.028 2.680 5.956 1.00 56.78 167 TRP A O 1
ATOM 1237 N N . GLU A 1 168 ? -18.284 3.683 3.935 1.00 52.12 168 GLU A N 1
ATOM 1238 C CA . GLU A 1 168 ? -17.508 2.721 3.154 1.00 52.12 168 GLU A CA 1
ATOM 1239 C C . GLU A 1 168 ? -16.099 2.567 3.751 1.00 52.12 168 GLU A C 1
ATOM 1241 O O . GLU A 1 168 ? -15.382 3.544 3.973 1.00 52.12 168 GLU A O 1
ATOM 1246 N N . GLY A 1 169 ? -15.723 1.326 4.072 1.00 50.94 169 GLY A N 1
ATOM 1247 C CA . GLY A 1 169 ? -14.434 0.986 4.687 1.00 50.94 169 GLY A CA 1
ATOM 1248 C C . GLY A 1 169 ? -14.446 0.771 6.209 1.00 50.94 169 GLY A C 1
ATOM 1249 O O . GLY A 1 169 ? -13.530 0.123 6.717 1.00 50.94 169 GLY A O 1
ATOM 1250 N N . ILE A 1 170 ? -15.471 1.228 6.945 1.00 56.62 170 ILE A N 1
ATOM 1251 C CA . ILE A 1 170 ? -15.674 0.875 8.374 1.00 56.62 170 ILE A CA 1
ATOM 1252 C C . ILE A 1 170 ? -16.770 -0.171 8.511 1.00 56.62 170 ILE A C 1
ATOM 1254 O O . ILE A 1 170 ? -16.602 -1.188 9.181 1.00 56.62 170 ILE A O 1
ATOM 1258 N N . TYR A 1 171 ? -17.911 0.137 7.905 1.00 59.94 171 TYR A N 1
ATOM 1259 C CA . TYR A 1 171 ? -19.131 -0.645 7.926 1.00 59.94 171 TYR A CA 1
ATOM 1260 C C . TYR A 1 171 ? -19.961 -0.166 6.736 1.00 59.94 171 TYR A C 1
ATOM 1262 O O . TYR A 1 171 ? -20.614 0.875 6.790 1.00 59.94 171 TYR A O 1
ATOM 1270 N N . ASP A 1 172 ? -19.875 -0.907 5.637 1.00 54.19 172 ASP A N 1
ATOM 1271 C CA . ASP A 1 172 ? -20.648 -0.678 4.413 1.00 54.19 172 ASP A CA 1
ATOM 1272 C C . ASP A 1 172 ? -21.993 -1.422 4.430 1.00 54.19 172 ASP A C 1
ATOM 1274 O O . ASP A 1 172 ? -22.799 -1.294 3.515 1.00 54.19 172 ASP A O 1
ATOM 1278 N N . GLY A 1 173 ? -22.237 -2.241 5.457 1.00 55.44 173 GLY A N 1
ATOM 1279 C CA . GLY A 1 173 ? -23.364 -3.169 5.505 1.00 55.44 173 GLY A CA 1
ATOM 1280 C C . GLY A 1 173 ? -23.229 -4.345 4.530 1.00 55.44 173 GLY A C 1
ATOM 1281 O O . GLY A 1 173 ? -23.808 -5.396 4.794 1.00 55.44 173 GLY A O 1
ATOM 1282 N N . ASP A 1 174 ? -22.421 -4.246 3.472 1.00 55.81 174 ASP A N 1
ATOM 1283 C CA . ASP A 1 174 ? -22.187 -5.306 2.487 1.00 55.81 174 ASP A CA 1
ATOM 1284 C C . ASP A 1 174 ? -21.493 -6.518 3.102 1.00 55.81 174 ASP A C 1
ATOM 1286 O O . ASP A 1 174 ? -21.910 -7.656 2.870 1.00 55.81 174 ASP A O 1
ATOM 1290 N N . THR A 1 175 ? -20.512 -6.307 3.980 1.00 55.16 175 THR A N 1
ATOM 1291 C CA . THR A 1 175 ? -19.899 -7.408 4.750 1.00 55.16 175 THR A CA 1
ATOM 1292 C C . THR A 1 175 ? -20.920 -8.168 5.613 1.00 55.16 175 THR A C 1
ATOM 1294 O O . THR A 1 175 ? -20.816 -9.387 5.778 1.00 55.16 175 THR A O 1
ATOM 1297 N N . CYS A 1 176 ? -21.966 -7.488 6.084 1.00 61.03 176 CYS A N 1
ATOM 1298 C CA . CYS A 1 176 ? -23.066 -8.068 6.860 1.00 61.03 176 CYS A CA 1
ATOM 1299 C C . CYS A 1 176 ? -24.170 -8.670 5.970 1.00 61.03 176 CYS A C 1
ATOM 1301 O O . CYS A 1 176 ? -24.770 -9.692 6.309 1.00 61.03 176 CYS A O 1
ATOM 1303 N N . LEU A 1 177 ? -24.403 -8.109 4.782 1.00 56.53 177 LEU A N 1
ATOM 1304 C CA . LEU A 1 177 ? -25.316 -8.650 3.772 1.00 56.53 177 LEU A CA 1
ATOM 1305 C C . LEU A 1 177 ? -24.776 -9.941 3.159 1.00 56.53 177 LEU A C 1
ATOM 1307 O O . LEU A 1 177 ? -25.543 -10.866 2.888 1.00 56.53 177 LEU A O 1
ATOM 1311 N N . VAL A 1 178 ? -23.461 -10.036 2.975 1.00 53.59 178 VAL A N 1
ATOM 1312 C CA . VAL A 1 178 ? -22.785 -11.252 2.522 1.00 53.59 178 VAL A CA 1
ATOM 1313 C C . VAL A 1 178 ? -22.986 -12.383 3.539 1.00 53.59 178 VAL A C 1
ATOM 1315 O O . VAL A 1 178 ? -23.312 -13.503 3.142 1.00 53.59 178 VAL A O 1
ATOM 1318 N N . LEU A 1 179 ? -22.922 -12.096 4.844 1.00 54.19 179 LEU A N 1
ATOM 1319 C CA . LEU A 1 179 ? -23.269 -13.057 5.901 1.00 54.19 179 LEU A CA 1
ATOM 1320 C C . LEU A 1 179 ? -24.732 -13.489 5.842 1.00 54.19 179 LEU A C 1
ATOM 1322 O O . LEU A 1 179 ? -25.010 -14.684 5.935 1.00 54.19 179 LEU A O 1
ATOM 1326 N N . ASN A 1 180 ? -25.648 -12.547 5.621 1.00 51.66 180 ASN A N 1
ATOM 1327 C CA . ASN A 1 180 ? -27.072 -12.837 5.497 1.00 51.66 180 ASN A CA 1
ATOM 1328 C C . ASN A 1 180 ? -27.365 -13.694 4.250 1.00 51.66 180 ASN A C 1
ATOM 1330 O O . ASN A 1 180 ? -28.131 -14.650 4.315 1.00 51.66 180 ASN A O 1
ATOM 1334 N N . ARG A 1 181 ? -26.666 -13.457 3.131 1.00 51.81 181 ARG A N 1
ATOM 1335 C CA . ARG A 1 181 ? -26.733 -14.313 1.935 1.00 51.81 181 ARG A CA 1
ATOM 1336 C C . ARG A 1 181 ? -26.147 -15.697 2.192 1.00 51.81 181 ARG A C 1
ATOM 1338 O O . ARG A 1 181 ? -26.784 -16.673 1.831 1.00 51.81 181 ARG A O 1
ATOM 1345 N N . PHE A 1 182 ? -24.997 -15.828 2.853 1.00 52.03 182 PHE A N 1
ATOM 1346 C CA . PHE A 1 182 ? -24.433 -17.144 3.186 1.00 52.03 182 PHE A CA 1
ATOM 1347 C C . PHE A 1 182 ? -25.271 -17.915 4.214 1.00 52.03 182 PHE A C 1
ATOM 1349 O O . PHE A 1 182 ? -25.382 -19.139 4.112 1.00 52.03 182 PHE A O 1
ATOM 1356 N N . GLN A 1 183 ? -25.881 -17.232 5.184 1.00 51.94 183 GLN A N 1
ATOM 1357 C CA . GLN A 1 183 ? -26.845 -17.827 6.107 1.00 51.94 183 GLN A CA 1
ATOM 1358 C C . GLN A 1 183 ? -28.130 -18.223 5.389 1.00 51.94 183 GLN A C 1
ATOM 1360 O O . GLN A 1 183 ? -28.580 -19.345 5.596 1.00 51.94 183 GLN A O 1
ATOM 1365 N N . ALA A 1 184 ? -28.669 -17.380 4.507 1.00 49.16 184 ALA A N 1
ATOM 1366 C CA . ALA A 1 184 ? -29.803 -17.721 3.661 1.00 49.16 184 ALA A CA 1
ATOM 1367 C C . ALA A 1 184 ? -29.473 -18.955 2.816 1.00 49.16 184 ALA A C 1
ATOM 1369 O O . ALA A 1 184 ? -30.213 -19.925 2.870 1.00 49.16 184 ALA A O 1
ATOM 1370 N N . THR A 1 185 ? -28.322 -19.015 2.143 1.00 49.62 185 THR A N 1
ATOM 1371 C CA . THR A 1 185 ? -27.906 -20.196 1.368 1.00 49.62 185 THR A CA 1
ATOM 1372 C C . THR A 1 185 ? -27.719 -21.435 2.249 1.00 49.62 185 THR A C 1
ATOM 1374 O O . THR A 1 185 ? -28.103 -22.527 1.841 1.00 49.62 185 THR A O 1
ATOM 1377 N N . LYS A 1 186 ? -27.195 -21.304 3.478 1.00 49.41 186 LYS A N 1
ATOM 1378 C CA . LYS A 1 186 ? -27.116 -22.416 4.446 1.00 49.41 186 LYS A CA 1
ATOM 1379 C C . LYS A 1 186 ? -28.494 -22.843 4.961 1.00 49.41 186 LYS A C 1
ATOM 1381 O O . LYS A 1 186 ? -28.713 -24.037 5.139 1.00 49.41 186 LYS A O 1
ATOM 1386 N N . GLN A 1 187 ? -29.418 -21.913 5.186 1.00 43.56 187 GLN A N 1
ATOM 1387 C CA . GLN A 1 187 ? -30.797 -22.195 5.585 1.00 43.56 187 GLN A CA 1
ATOM 1388 C C . GLN A 1 187 ? -31.588 -22.820 4.432 1.00 43.56 187 GLN A C 1
ATOM 1390 O O . GLN A 1 187 ? -32.279 -23.803 4.663 1.00 43.56 187 GLN A O 1
ATOM 1395 N N . PHE A 1 188 ? -31.400 -22.362 3.193 1.00 36.03 188 PHE A N 1
ATOM 1396 C CA . PHE A 1 188 ? -31.932 -22.985 1.981 1.00 36.03 188 PHE A CA 1
ATOM 1397 C C . PHE A 1 188 ? -31.334 -24.377 1.755 1.00 36.03 188 PHE A C 1
ATOM 1399 O O . PHE A 1 188 ? -32.087 -25.296 1.455 1.00 36.03 188 PHE A O 1
ATOM 1406 N N . ALA A 1 189 ? -30.028 -24.575 1.978 1.00 38.09 189 ALA A N 1
ATOM 1407 C CA . ALA A 1 189 ? -29.363 -25.884 1.920 1.00 38.09 189 ALA A CA 1
ATOM 1408 C C . ALA A 1 189 ? -29.820 -26.841 3.038 1.00 38.09 189 ALA A C 1
ATOM 1410 O O . ALA A 1 189 ? -29.817 -28.060 2.867 1.00 38.09 189 ALA A O 1
ATOM 1411 N N . LYS A 1 190 ? -30.212 -26.303 4.199 1.00 33.69 190 LYS A N 1
ATOM 1412 C CA . LYS A 1 190 ? -30.790 -27.073 5.309 1.00 33.69 190 LYS A CA 1
ATOM 1413 C C . LYS A 1 190 ? -32.274 -27.375 5.064 1.00 33.69 190 LYS A C 1
ATOM 1415 O O . LYS A 1 190 ? -32.712 -28.471 5.385 1.00 33.69 190 LYS A O 1
ATOM 1420 N N . ALA A 1 191 ? -33.008 -26.463 4.427 1.00 33.09 191 ALA A N 1
ATOM 1421 C CA . ALA A 1 191 ? -34.397 -26.644 4.008 1.00 33.09 191 ALA A CA 1
ATOM 1422 C C . ALA A 1 191 ? -34.538 -27.607 2.815 1.00 33.09 191 ALA A C 1
ATOM 1424 O O . ALA A 1 191 ? -35.506 -28.351 2.759 1.00 33.09 191 ALA A O 1
ATOM 1425 N N . THR A 1 192 ? -33.546 -27.699 1.918 1.00 36.84 192 THR A N 1
ATOM 1426 C CA . THR A 1 192 ? -33.498 -28.741 0.864 1.00 36.84 192 THR A CA 1
ATOM 1427 C C . THR A 1 192 ? -33.191 -30.139 1.403 1.00 36.84 192 THR A C 1
ATOM 1429 O O . THR A 1 192 ? -33.326 -31.113 0.668 1.00 36.84 192 THR A O 1
ATOM 1432 N N . LYS A 1 193 ? -32.809 -30.265 2.682 1.00 33.75 193 LYS A N 1
ATOM 1433 C CA . LYS A 1 193 ? -32.738 -31.556 3.389 1.00 33.75 193 LYS A CA 1
ATOM 1434 C C . LYS A 1 193 ? -34.033 -31.922 4.116 1.00 33.75 193 LYS A C 1
ATOM 1436 O O . LYS A 1 193 ? -34.110 -33.011 4.674 1.00 33.75 193 LYS A O 1
ATOM 1441 N N . CYS A 1 194 ? -35.041 -31.056 4.077 1.00 29.31 194 CYS A N 1
ATOM 1442 C CA . CYS A 1 194 ? -36.411 -31.434 4.378 1.00 29.31 194 CYS A CA 1
ATOM 1443 C C . CYS A 1 194 ? -37.068 -31.842 3.054 1.00 29.31 194 CYS A C 1
ATOM 1445 O O . CYS A 1 194 ? -37.706 -31.036 2.381 1.00 29.31 194 CYS A O 1
ATOM 1447 N N . THR A 1 195 ? -36.837 -33.087 2.636 1.00 27.84 195 THR A N 1
ATOM 1448 C CA . THR A 1 195 ? -37.738 -33.767 1.694 1.00 27.84 195 THR A CA 1
ATOM 1449 C C . THR A 1 195 ? -39.122 -33.917 2.341 1.00 27.84 195 THR A C 1
ATOM 1451 O O . THR A 1 195 ? -39.166 -33.987 3.572 1.00 27.84 195 THR A O 1
ATOM 1454 N N . PRO A 1 196 ? -40.214 -33.914 1.550 1.00 38.91 196 PRO A N 1
ATOM 1455 C CA . PRO A 1 196 ? -41.591 -33.908 2.057 1.00 38.91 196 PRO A CA 1
ATOM 1456 C C . PRO A 1 196 ? -41.885 -35.018 3.069 1.00 38.91 196 PRO A C 1
ATOM 1458 O O . PRO A 1 196 ? -41.296 -36.116 2.933 1.00 38.91 196 PRO A O 1
#

Foldseek 3Di:
DDDDPPPPPDDPPFDADPNDGPVPDDVVLVVLVVVLCCCLVVVLVVVVVVVPPVVSVVSNVVSNVVSVVVSCVPVNPPPLDDPDPPGDPQPDDPQFDDLVVGTAHQPQLAPDDQAFDHADNVAGAEGSRDSDHDPDDPVQVVVCVVVVVLVSVVVVLVSCVVSRVCDPPPHVCVVNVVSVVVVVVVVVVVVVVPDD

pLDDT: mean 71.79, std 17.09, range [27.84, 97.5]

Sequence (196 aa):
MGNAQSSKTAASGDIVILGVNLNTVNYWYVFYILFSIAVVAGGSYSLYSSATLGKTIIYAVGASLVMVFFGMRWFGNIPEKSNVWPPTINTCPDYLTHNGTGCVDYLGVSSQVGGFPKSTKTTVQYFGGSTTPGPYTSTTVNTAITAADTGRLQAICDACSSGGLTWEGIYDGDTCLVLNRFQATKQFAKATKCTP

Radius of gyration: 27.23 Å; chains: 1; bounding box: 75×47×61 Å

Secondary structure (DSSP, 8-state):
--------PPPTT--EETTEEGGGS-HHHHHHHHHHHHHHHHHHHHHHTTT-HHHHHHHHHHHHHHHHHHHHHHHS---SS--SSSPS---S-TT-EE-SSSEE-SS----STTSSPPP-SS---BGGGBSSPPS--HHHHHHHHHTT-HHHHHHHHHHHHHTT--STTT--SHHHHHHHHHHHHHHHHHHTT---

Organism: NCBI:txid1070528